Protein AF-0000000067804441 (afdb_homodimer)

Structure (mmCIF, N/CA/C/O backbone):
data_AF-0000000067804441-model_v1
#
loop_
_entity.id
_entity.type
_entity.pdbx_description
1 polymer 'Protein UXT'
#
loop_
_atom_site.group_PDB
_atom_site.id
_atom_site.type_symbol
_atom_site.label_atom_id
_atom_site.label_alt_id
_atom_site.label_comp_id
_atom_site.label_asym_id
_atom_site.label_entity_id
_atom_site.label_seq_id
_atom_site.pdbx_PDB_ins_code
_atom_site.Cartn_x
_atom_site.Cartn_y
_atom_site.Cartn_z
_atom_site.occupancy
_atom_site.B_iso_or_equiv
_atom_site.auth_seq_id
_atom_site.auth_comp_id
_atom_site.auth_asym_id
_atom_site.auth_atom_id
_atom_site.pdbx_PDB_model_num
ATOM 1 N N . MET A 1 1 ? 25.266 38.094 39.281 1 50.25 1 MET A N 1
ATOM 2 C CA . MET A 1 1 ? 24.859 38.375 37.906 1 50.25 1 MET A CA 1
ATOM 3 C C . MET A 1 1 ? 25.141 37.219 36.969 1 50.25 1 MET A C 1
ATOM 5 O O . MET A 1 1 ? 26.188 36.562 37.094 1 50.25 1 MET A O 1
ATOM 9 N N . SER A 1 2 ? 24.109 36.625 36.5 1 66 2 SER A N 1
ATOM 10 C CA . SER A 1 2 ? 24.219 35.562 35.5 1 66 2 SER A CA 1
ATOM 11 C C . SER A 1 2 ? 25.266 35.938 34.438 1 66 2 SER A C 1
ATOM 13 O O . SER A 1 2 ? 25.469 37.125 34.125 1 66 2 SER A O 1
ATOM 15 N N . ASP A 1 3 ? 26.344 35.156 34.406 1 80.56 3 ASP A N 1
ATOM 16 C CA . ASP A 1 3 ? 27.297 35.375 33.344 1 80.56 3 ASP A CA 1
ATOM 17 C C . ASP A 1 3 ? 26.656 35.125 31.969 1 80.56 3 ASP A C 1
ATOM 19 O O . ASP A 1 3 ? 26.438 34 31.578 1 80.56 3 ASP A O 1
ATOM 23 N N . PRO A 1 4 ? 26.219 36.25 31.312 1 84.69 4 PRO A N 1
ATOM 24 C CA . PRO A 1 4 ? 25.484 36.125 30.062 1 84.69 4 PRO A CA 1
ATOM 25 C C . PRO A 1 4 ? 26.188 35.25 29.016 1 84.69 4 PRO A C 1
ATOM 27 O O . PRO A 1 4 ? 25.531 34.594 28.203 1 84.69 4 PRO A O 1
ATOM 30 N N . LYS A 1 5 ? 27.5 35.188 29.031 1 89.69 5 LYS A N 1
ATOM 31 C CA . LYS A 1 5 ? 28.266 34.406 28.078 1 89.69 5 LYS A CA 1
ATOM 32 C C . LYS A 1 5 ? 28.094 32.906 28.344 1 89.69 5 LYS A C 1
ATOM 34 O O . LYS A 1 5 ? 27.953 32.125 27.406 1 89.69 5 LYS A O 1
ATOM 39 N N . VAL A 1 6 ? 28.031 32.562 29.609 1 92.12 6 VAL A N 1
ATOM 40 C CA . VAL A 1 6 ? 27.875 31.156 29.984 1 92.12 6 VAL A CA 1
ATOM 41 C C . VAL A 1 6 ? 26.453 30.688 29.641 1 92.12 6 VAL A C 1
ATOM 43 O O . VAL A 1 6 ? 26.281 29.578 29.125 1 92.12 6 VAL A O 1
ATOM 46 N N . GLU A 1 7 ? 25.562 31.5 29.891 1 91.44 7 GLU A N 1
ATOM 47 C CA . GLU A 1 7 ? 24.172 31.172 29.578 1 91.44 7 GLU A CA 1
ATOM 48 C C . GLU A 1 7 ? 23.969 31 28.078 1 91.44 7 GLU A C 1
ATOM 50 O O . GLU A 1 7 ? 23.25 30.094 27.641 1 91.44 7 GLU A O 1
ATOM 55 N N . GLU A 1 8 ? 24.609 31.875 27.312 1 93.94 8 GLU A N 1
ATOM 56 C CA . GLU A 1 8 ? 24.531 31.766 25.859 1 93.94 8 GLU A CA 1
ATOM 57 C C . GLU A 1 8 ? 25.156 30.469 25.375 1 93.94 8 GLU A C 1
ATOM 59 O O . GLU A 1 8 ? 24.641 29.828 24.453 1 93.94 8 GLU A O 1
ATOM 64 N N . THR A 1 9 ? 26.234 30.109 25.984 1 94.31 9 THR A N 1
ATOM 65 C CA . THR A 1 9 ? 26.922 28.859 25.641 1 94.31 9 THR A CA 1
ATOM 66 C C . THR A 1 9 ? 26.031 27.656 25.938 1 94.31 9 THR A C 1
ATOM 68 O O . THR A 1 9 ? 25.922 26.734 25.125 1 94.31 9 THR A O 1
ATOM 71 N N . ILE A 1 10 ? 25.375 27.625 26.984 1 96.31 10 ILE A N 1
ATOM 72 C CA . ILE A 1 10 ? 24.484 26.547 27.391 1 96.31 10 ILE A CA 1
ATOM 73 C C . ILE A 1 10 ? 23.344 26.438 26.391 1 96.31 10 ILE A C 1
ATOM 75 O O . ILE A 1 10 ? 23 25.328 25.953 1 96.31 10 ILE A O 1
ATOM 79 N N . PHE A 1 11 ? 22.859 27.578 26.047 1 96.19 11 PHE A N 1
ATOM 80 C CA . PHE A 1 11 ? 21.75 27.609 25.094 1 96.19 11 PHE A CA 1
ATOM 81 C C . PHE A 1 11 ? 22.203 27.031 23.75 1 96.19 11 PHE A C 1
ATOM 83 O O . PHE A 1 11 ? 21.469 26.25 23.125 1 96.19 11 PHE A O 1
ATOM 90 N N .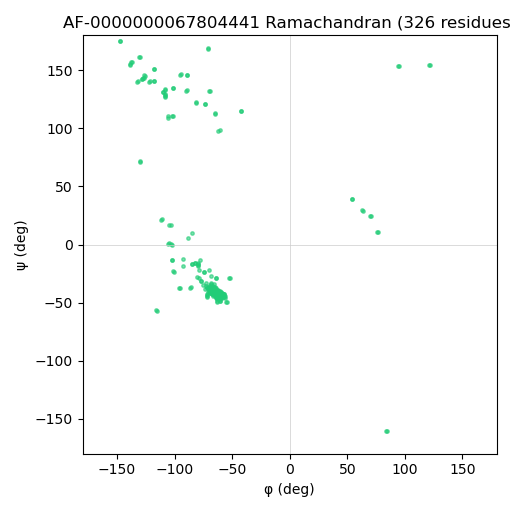 LYS A 1 12 ? 23.375 27.391 23.328 1 96.62 12 LYS A N 1
ATOM 91 C CA . LYS A 1 12 ? 23.922 26.875 22.078 1 96.62 12 LYS A CA 1
ATOM 92 C C . LYS A 1 12 ? 24.078 25.359 22.125 1 96.62 12 LYS A C 1
ATOM 94 O O . LYS A 1 12 ? 23.734 24.672 21.156 1 96.62 12 LYS A O 1
ATOM 99 N N . TYR A 1 13 ? 24.547 24.844 23.219 1 96.94 13 TYR A N 1
ATOM 100 C CA . TYR A 1 13 ? 24.719 23.391 23.375 1 96.94 13 TYR A CA 1
ATOM 101 C C . TYR A 1 13 ? 23.375 22.672 23.375 1 96.94 13 TYR A C 1
ATOM 103 O O . TYR A 1 13 ? 23.219 21.641 22.734 1 96.94 13 TYR A O 1
ATOM 111 N N . GLU A 1 14 ? 22.484 23.234 24.062 1 97.69 14 GLU A N 1
ATOM 112 C CA . GLU A 1 14 ? 21.172 22.625 24.141 1 97.69 14 GLU A CA 1
ATOM 113 C C . GLU A 1 14 ? 20.484 22.578 22.766 1 97.69 14 GLU A C 1
ATOM 115 O O . GLU A 1 14 ? 19.891 21.562 22.406 1 97.69 14 GLU A O 1
ATOM 120 N N . THR A 1 15 ? 20.625 23.703 22.062 1 97.75 15 THR A N 1
ATOM 121 C CA . THR A 1 15 ? 20.062 23.781 20.734 1 97.75 15 THR A CA 1
ATOM 122 C C . THR A 1 15 ? 20.719 22.781 19.797 1 97.75 15 THR A C 1
ATOM 124 O O . THR A 1 15 ? 20.047 22.109 19.016 1 97.75 15 THR A O 1
ATOM 127 N N . PHE A 1 16 ? 22.031 22.609 19.875 1 98.25 16 PHE A N 1
ATOM 128 C CA . PHE A 1 16 ? 22.781 21.672 19.047 1 98.25 16 PHE A CA 1
ATOM 129 C C . PHE A 1 16 ? 22.359 20.234 19.344 1 98.25 16 PHE A C 1
ATOM 131 O O . PHE A 1 16 ? 22.141 19.438 18.438 1 98.25 16 PHE A O 1
ATOM 138 N N . ILE A 1 17 ? 22.203 19.969 20.594 1 98.5 17 ILE A N 1
ATOM 139 C CA . ILE A 1 17 ? 21.797 18.625 21.016 1 98.5 17 ILE A CA 1
ATOM 140 C C . ILE A 1 17 ? 20.406 18.312 20.453 1 98.5 17 ILE A C 1
ATOM 142 O O . ILE A 1 17 ? 20.203 17.266 19.844 1 98.5 17 ILE A O 1
ATOM 146 N N . ASN A 1 18 ? 19.469 19.25 20.656 1 97.38 18 ASN A N 1
ATOM 147 C CA . ASN A 1 18 ? 18.078 19 20.359 1 97.38 18 ASN A CA 1
ATOM 148 C C . ASN A 1 18 ? 17.797 19.078 18.859 1 97.38 18 ASN A C 1
ATOM 150 O O . ASN A 1 18 ? 17.062 18.266 18.312 1 97.38 18 ASN A O 1
ATOM 154 N N . ASP A 1 19 ? 18.516 19.906 18.156 1 97.56 19 ASP A N 1
ATOM 155 C CA . ASP A 1 19 ? 18.172 20.188 16.766 1 97.56 19 ASP A CA 1
ATOM 156 C C . ASP A 1 19 ? 19.062 19.406 15.812 1 97.56 19 ASP A C 1
ATOM 158 O O . ASP A 1 19 ? 18.703 19.172 14.656 1 97.56 19 ASP A O 1
ATOM 162 N N . VAL A 1 20 ? 20.25 19.031 16.344 1 98.44 20 VAL A N 1
ATOM 163 C CA . VAL A 1 20 ? 21.188 18.406 15.406 1 98.44 20 VAL A CA 1
ATOM 164 C C . VAL A 1 20 ? 21.438 16.969 15.828 1 98.44 20 VAL A C 1
ATOM 166 O O . VAL A 1 20 ? 21.078 16.031 15.109 1 98.44 20 VAL A O 1
ATOM 169 N N . LEU A 1 21 ? 21.891 16.734 17.047 1 98.56 21 LEU A N 1
ATOM 170 C CA . LEU A 1 21 ? 22.344 15.414 17.438 1 98.56 21 LEU A CA 1
ATOM 171 C C . LEU A 1 21 ? 21.172 14.461 17.594 1 98.56 21 LEU A C 1
ATOM 173 O O . LEU A 1 21 ? 21.234 13.312 17.156 1 98.56 21 LEU A O 1
ATOM 177 N N . ARG A 1 22 ? 20.188 14.961 18.188 1 98.44 22 ARG A N 1
ATOM 178 C CA . ARG A 1 22 ? 19.016 14.109 18.375 1 98.44 22 ARG A CA 1
ATOM 179 C C . ARG A 1 22 ? 18.359 13.789 17.031 1 98.44 22 ARG A C 1
ATOM 181 O O . ARG A 1 22 ? 17.875 12.672 16.812 1 98.44 22 ARG A O 1
ATOM 188 N N . GLU A 1 23 ? 18.391 14.766 16.156 1 98.38 23 GLU A N 1
ATOM 189 C CA . GLU A 1 23 ? 17.875 14.508 14.828 1 98.38 23 GLU A CA 1
ATOM 190 C C . GLU A 1 23 ? 18.75 13.516 14.07 1 98.38 23 GLU A C 1
ATOM 192 O O . GLU A 1 23 ? 18.234 12.617 13.391 1 98.38 23 GLU A O 1
ATOM 197 N N . ASP A 1 24 ? 20 13.641 14.258 1 98.5 24 ASP A N 1
ATOM 198 C CA . ASP A 1 24 ? 20.938 12.703 13.633 1 98.5 24 ASP A CA 1
ATOM 199 C C . ASP A 1 24 ? 20.719 11.289 14.156 1 98.5 24 ASP A C 1
ATOM 201 O O . ASP A 1 24 ? 20.672 10.328 13.383 1 98.5 24 ASP A O 1
ATOM 205 N N . LEU A 1 25 ? 20.531 11.172 15.391 1 98.62 25 LEU A N 1
ATOM 206 C CA . LEU A 1 25 ? 20.297 9.875 16.016 1 98.62 25 LEU A CA 1
ATOM 207 C C . LEU A 1 25 ? 19 9.25 15.5 1 98.62 25 LEU A C 1
ATOM 209 O O . LEU A 1 25 ? 18.969 8.055 15.188 1 98.62 25 LEU A O 1
ATOM 213 N N . ARG A 1 26 ? 18.031 10.102 15.406 1 98.56 26 ARG A N 1
ATOM 214 C CA . ARG A 1 26 ? 16.75 9.633 14.898 1 98.56 26 ARG A CA 1
ATOM 215 C C . ARG A 1 26 ? 16.891 9.07 13.484 1 98.56 26 ARG A C 1
ATOM 217 O O . ARG A 1 26 ? 16.375 8 13.18 1 98.56 26 ARG A O 1
ATOM 224 N N . ARG A 1 27 ? 17.641 9.734 12.68 1 98.69 27 ARG A N 1
ATOM 225 C CA . ARG A 1 27 ? 17.844 9.305 11.297 1 98.69 27 ARG A CA 1
ATOM 226 C C . ARG A 1 27 ? 18.578 7.973 11.242 1 98.69 27 ARG A C 1
ATOM 228 O O . ARG A 1 27 ? 18.219 7.086 10.469 1 98.69 27 ARG A O 1
ATOM 235 N N . VAL A 1 28 ? 19.547 7.883 12.039 1 98.81 28 VAL A N 1
ATOM 236 C CA . VAL A 1 28 ? 20.328 6.652 12.086 1 98.81 28 VAL A CA 1
ATOM 237 C C . VAL A 1 28 ? 19.453 5.5 12.57 1 98.81 28 VAL A C 1
ATOM 239 O O . VAL A 1 28 ? 19.516 4.395 12.023 1 98.81 28 VAL A O 1
ATOM 242 N N . GLN A 1 29 ? 18.656 5.777 13.484 1 98.75 29 GLN A N 1
ATOM 243 C CA . GLN A 1 29 ? 17.797 4.746 14.039 1 98.75 29 GLN A CA 1
ATOM 244 C C . GLN A 1 29 ? 16.734 4.305 13.023 1 98.75 29 GLN A C 1
ATOM 246 O O . GLN A 1 29 ? 16.422 3.119 12.938 1 98.75 29 GLN A O 1
ATOM 251 N N . ILE A 1 30 ? 16.203 5.223 12.297 1 98.81 30 ILE A N 1
ATOM 252 C CA . ILE A 1 30 ? 15.242 4.898 11.25 1 98.81 30 ILE A CA 1
ATOM 253 C C . ILE A 1 30 ? 15.898 4 10.203 1 98.81 30 ILE A C 1
ATOM 255 O O . ILE A 1 30 ? 15.328 2.988 9.797 1 98.81 30 ILE A O 1
ATOM 259 N N . ARG A 1 31 ? 17.109 4.367 9.875 1 98.69 31 ARG A N 1
ATOM 260 C CA . ARG A 1 31 ? 17.844 3.57 8.891 1 98.69 31 ARG A CA 1
ATOM 261 C C . ARG A 1 31 ? 18.141 2.174 9.422 1 98.69 31 ARG A C 1
ATOM 263 O O . ARG A 1 31 ? 18.016 1.186 8.703 1 98.69 31 ARG A O 1
ATOM 270 N N . LEU A 1 32 ? 18.516 2.146 10.641 1 98.81 32 LEU A N 1
ATOM 271 C CA . LEU A 1 32 ? 18.812 0.869 11.281 1 98.81 32 LEU A CA 1
ATOM 272 C C . LEU A 1 32 ? 17.578 -0.023 11.305 1 98.81 32 LEU A C 1
ATOM 274 O O . LEU A 1 32 ? 17.656 -1.218 11.008 1 98.81 32 LEU A O 1
ATOM 278 N N . GLU A 1 33 ? 16.469 0.5 11.617 1 98.69 33 GLU A N 1
ATOM 279 C CA . GLU A 1 33 ? 15.227 -0.263 11.625 1 98.69 33 GLU A CA 1
ATOM 280 C C . GLU A 1 33 ? 14.891 -0.796 10.242 1 98.69 33 GLU A C 1
ATOM 282 O O . GLU A 1 33 ? 14.461 -1.944 10.094 1 98.69 33 GLU A O 1
ATOM 287 N N . LYS A 1 34 ? 15.055 0.068 9.234 1 98.75 34 LYS A N 1
ATOM 288 C CA . LYS A 1 34 ? 14.789 -0.348 7.859 1 98.75 34 LYS A CA 1
ATOM 289 C C . LYS A 1 34 ? 15.688 -1.521 7.461 1 98.75 34 LYS A C 1
ATOM 291 O O . LYS A 1 34 ? 15.211 -2.508 6.898 1 98.75 34 LYS A O 1
ATOM 296 N N . ILE A 1 35 ? 16.891 -1.43 7.812 1 98.75 35 ILE A N 1
ATOM 297 C CA . ILE A 1 35 ? 17.859 -2.465 7.465 1 98.75 35 ILE A CA 1
ATOM 298 C C . ILE A 1 35 ? 17.516 -3.76 8.195 1 98.75 35 ILE A C 1
ATOM 300 O O . ILE A 1 35 ? 17.578 -4.844 7.613 1 98.75 35 ILE A O 1
ATOM 304 N N . ASN A 1 36 ? 17.141 -3.658 9.367 1 98.56 36 ASN A N 1
ATOM 305 C CA . ASN A 1 36 ? 16.766 -4.836 10.141 1 98.56 36 ASN A CA 1
ATOM 306 C C . ASN A 1 36 ? 15.523 -5.516 9.578 1 98.56 36 ASN A C 1
ATOM 308 O O . ASN A 1 36 ? 15.445 -6.742 9.531 1 98.56 36 ASN A O 1
ATOM 312 N N . THR A 1 37 ? 14.602 -4.691 9.195 1 98.56 37 THR A N 1
ATOM 313 C CA . THR A 1 37 ? 13.398 -5.238 8.578 1 98.56 37 THR A CA 1
ATOM 314 C C . THR A 1 37 ? 13.742 -5.98 7.293 1 98.56 37 THR A C 1
ATOM 316 O O . THR A 1 37 ? 13.273 -7.102 7.074 1 98.56 37 THR A O 1
ATOM 319 N N . GLU A 1 38 ? 14.609 -5.398 6.465 1 97.81 38 GLU A N 1
ATOM 320 C CA . GLU A 1 38 ? 15.031 -6.035 5.223 1 97.81 38 GLU A CA 1
ATOM 321 C C . GLU A 1 38 ? 15.766 -7.348 5.5 1 97.81 38 GLU A C 1
ATOM 323 O O . GLU A 1 38 ? 15.531 -8.352 4.824 1 97.81 38 GLU A O 1
ATOM 328 N N . THR A 1 39 ? 16.562 -7.309 6.461 1 98.62 39 THR A N 1
ATOM 329 C CA . THR A 1 39 ? 17.312 -8.5 6.832 1 98.62 39 THR A CA 1
ATOM 330 C C . THR A 1 39 ? 16.375 -9.625 7.258 1 98.62 39 THR A C 1
ATOM 332 O O . THR A 1 39 ? 16.531 -10.773 6.84 1 98.62 39 THR A O 1
ATOM 335 N N . SER A 1 40 ? 15.438 -9.258 8.07 1 98.5 40 SER A N 1
ATOM 336 C CA . SER A 1 40 ? 14.453 -10.234 8.523 1 98.5 40 SER A CA 1
ATOM 337 C C . SER A 1 40 ? 13.672 -10.828 7.352 1 98.5 40 SER A C 1
ATOM 339 O O . SER A 1 40 ? 13.438 -12.031 7.297 1 98.5 40 SER A O 1
ATOM 341 N N . ASP A 1 41 ? 13.328 -9.984 6.422 1 98.31 41 ASP A N 1
ATOM 342 C CA . ASP A 1 41 ? 12.609 -10.445 5.234 1 98.31 41 ASP A CA 1
ATOM 343 C C . ASP A 1 41 ? 13.445 -11.445 4.441 1 98.31 41 ASP A C 1
ATOM 345 O O . ASP A 1 41 ? 12.938 -12.461 3.975 1 98.31 41 ASP A O 1
ATOM 349 N N . LEU A 1 42 ? 14.656 -11.188 4.34 1 98.5 42 LEU A N 1
ATOM 350 C CA . LEU A 1 42 ? 15.555 -12.055 3.578 1 98.5 42 LEU A CA 1
ATOM 351 C C . LEU A 1 42 ? 15.719 -13.398 4.27 1 98.5 42 LEU A C 1
ATOM 353 O O . LEU A 1 42 ? 15.727 -14.445 3.611 1 98.5 42 LEU A O 1
ATOM 357 N N . ILE A 1 43 ? 15.836 -13.344 5.508 1 98.5 43 ILE A N 1
ATOM 358 C CA . ILE A 1 43 ? 15.984 -14.578 6.281 1 98.5 43 ILE A CA 1
ATOM 359 C C . ILE A 1 43 ? 14.727 -15.43 6.133 1 98.5 43 ILE A C 1
ATOM 361 O O . ILE A 1 43 ? 14.812 -16.641 5.898 1 98.5 43 ILE A O 1
ATOM 365 N N . GLN A 1 44 ? 13.602 -14.75 6.273 1 98 44 GLN A N 1
ATOM 366 C CA . GLN A 1 44 ? 12.336 -15.445 6.109 1 98 44 GLN A CA 1
ATOM 367 C C . GLN A 1 44 ? 12.211 -16.031 4.707 1 98 44 GLN A C 1
ATOM 369 O O . GLN A 1 44 ? 11.719 -17.156 4.539 1 98 44 GLN A O 1
ATOM 374 N N . GLU A 1 45 ? 12.648 -15.273 3.699 1 97.75 45 GLU A N 1
ATOM 375 C CA . GLU A 1 45 ? 12.602 -15.758 2.324 1 97.75 45 GLU A CA 1
ATOM 376 C C . GLU A 1 45 ? 13.477 -17 2.146 1 97.75 45 GLU A C 1
ATOM 378 O O . GLU A 1 45 ? 13.078 -17.953 1.482 1 97.75 45 GLU A O 1
ATOM 383 N N . LYS A 1 46 ? 14.633 -16.984 2.672 1 97.62 46 LYS A N 1
ATOM 384 C CA . LYS A 1 46 ? 15.531 -18.141 2.602 1 97.62 46 LYS A CA 1
ATOM 385 C C . LYS A 1 46 ? 14.867 -19.391 3.188 1 97.62 46 LYS A C 1
ATOM 387 O O . LYS A 1 46 ? 14.938 -20.469 2.598 1 97.62 46 LYS A O 1
ATOM 392 N N . HIS A 1 47 ? 14.266 -19.203 4.27 1 97.38 47 HIS A N 1
ATOM 393 C CA . HIS A 1 47 ? 13.547 -20.297 4.902 1 97.38 47 HIS A CA 1
ATOM 394 C C . HIS A 1 47 ? 12.398 -20.781 4.027 1 97.38 47 HIS A C 1
ATOM 396 O O . HIS A 1 47 ? 12.211 -21.984 3.846 1 97.38 47 HIS A O 1
ATOM 402 N N . THR A 1 48 ? 11.609 -19.844 3.51 1 97 48 THR A N 1
ATOM 403 C CA . THR A 1 48 ? 10.469 -20.188 2.658 1 97 48 THR A CA 1
ATOM 404 C C . THR A 1 48 ? 10.922 -21 1.448 1 97 48 THR A C 1
ATOM 406 O O . THR A 1 48 ? 10.32 -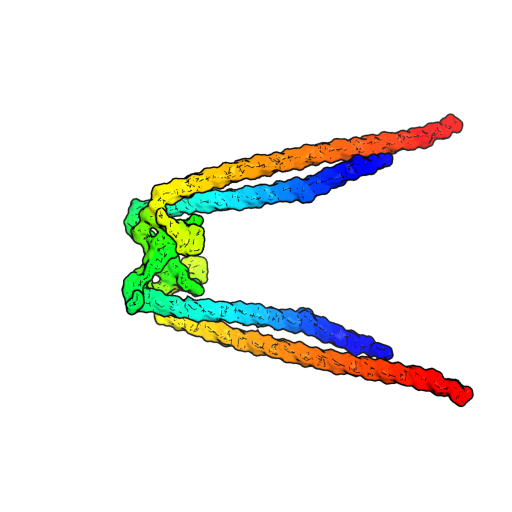22.031 1.132 1 97 48 THR A O 1
ATOM 409 N N . ILE A 1 49 ? 11.953 -20.562 0.849 1 97.56 49 ILE A N 1
ATOM 410 C CA . ILE A 1 49 ? 12.477 -21.25 -0.324 1 97.56 49 ILE A CA 1
ATOM 411 C C . ILE A 1 49 ? 12.867 -22.672 0.05 1 97.56 49 ILE A C 1
ATOM 413 O O . ILE A 1 49 ? 12.523 -23.625 -0.657 1 97.56 49 ILE A O 1
ATOM 417 N N . LYS A 1 50 ? 13.562 -22.812 1.135 1 97.06 50 LYS A N 1
ATOM 418 C CA . LYS A 1 50 ? 13.977 -24.141 1.601 1 97.06 50 LYS A CA 1
ATOM 419 C C . LYS A 1 50 ? 12.773 -25.047 1.789 1 97.06 50 LYS A C 1
ATOM 421 O O . LYS A 1 50 ? 12.789 -26.203 1.352 1 97.06 50 LYS A O 1
ATOM 426 N N . VAL A 1 51 ? 11.703 -24.531 2.363 1 96.88 51 VAL A N 1
ATOM 427 C CA . VAL A 1 51 ? 10.531 -25.328 2.693 1 96.88 51 VAL A CA 1
ATOM 428 C C . VAL A 1 51 ? 9.781 -25.703 1.417 1 96.88 51 VAL A C 1
ATOM 430 O O . VAL A 1 51 ? 9.445 -26.875 1.201 1 96.88 51 VAL A O 1
ATOM 433 N N . ILE A 1 52 ? 9.57 -24.812 0.495 1 96.56 52 ILE A N 1
ATOM 434 C CA . ILE A 1 52 ? 8.68 -25.031 -0.641 1 96.56 52 ILE A CA 1
ATOM 435 C C . ILE A 1 52 ? 9.398 -25.859 -1.699 1 96.56 52 ILE A C 1
ATOM 437 O O . ILE A 1 52 ? 8.758 -26.469 -2.561 1 96.56 52 ILE A O 1
ATOM 441 N N . THR A 1 53 ? 10.688 -25.922 -1.608 1 96.94 53 THR A N 1
ATOM 442 C CA . THR A 1 53 ? 11.438 -26.641 -2.635 1 96.94 53 THR A CA 1
ATOM 443 C C . THR A 1 53 ? 11.922 -27.984 -2.111 1 96.94 53 THR A C 1
ATOM 445 O O . THR A 1 53 ? 12.633 -28.719 -2.812 1 96.94 53 THR A O 1
ATOM 448 N N . ASP A 1 54 ? 11.586 -28.281 -0.89 1 96.69 54 ASP A N 1
ATOM 449 C CA . ASP A 1 54 ? 11.945 -29.578 -0.335 1 96.69 54 ASP A CA 1
ATOM 450 C C . ASP A 1 54 ? 11.234 -30.719 -1.072 1 96.69 54 ASP A C 1
ATOM 452 O O . ASP A 1 54 ? 10.031 -30.906 -0.903 1 96.69 54 ASP A O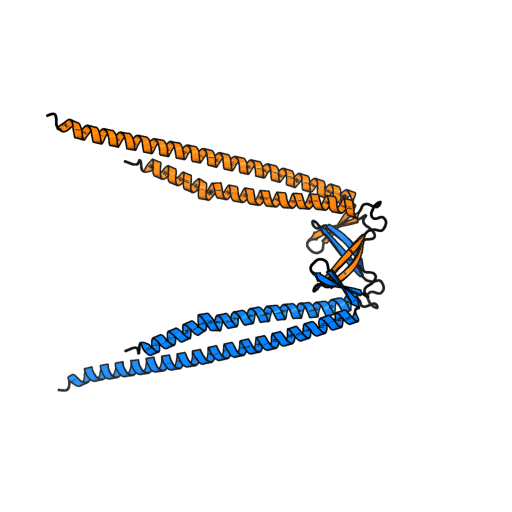 1
ATOM 456 N N . LYS A 1 55 ? 11.93 -31.547 -1.795 1 94.94 55 LYS A N 1
ATOM 457 C CA . LYS A 1 55 ? 11.359 -32.562 -2.66 1 94.94 55 LYS A CA 1
ATOM 458 C C . LYS A 1 55 ? 10.805 -33.75 -1.843 1 94.94 55 LYS A C 1
ATOM 460 O O . LYS A 1 55 ? 9.977 -34.5 -2.332 1 94.94 55 LYS A O 1
ATOM 465 N N . LYS A 1 56 ? 11.32 -33.906 -0.667 1 95.75 56 LYS A N 1
ATOM 466 C CA . LYS A 1 56 ? 10.773 -34.906 0.214 1 95.75 56 LYS A CA 1
ATOM 467 C C . LYS A 1 56 ? 9.352 -34.562 0.653 1 95.75 56 LYS A C 1
ATOM 469 O O . LYS A 1 56 ? 8.484 -35.438 0.733 1 95.75 56 LYS A O 1
ATOM 474 N N . MET A 1 57 ? 9.133 -33.312 0.887 1 94.12 57 MET A N 1
ATOM 475 C CA . MET A 1 57 ? 7.836 -32.812 1.331 1 94.12 57 MET A CA 1
ATOM 476 C C . MET A 1 57 ? 6.922 -32.531 0.141 1 94.12 57 MET A C 1
ATOM 478 O O . MET A 1 57 ? 5.715 -32.781 0.211 1 94.12 57 MET A O 1
ATOM 482 N N . HIS A 1 58 ? 7.598 -32.031 -0.936 1 94.75 58 HIS A N 1
ATOM 483 C CA . HIS A 1 58 ? 6.852 -31.609 -2.117 1 94.75 58 HIS A CA 1
ATOM 484 C C . HIS A 1 58 ? 7.453 -32.219 -3.387 1 94.75 58 HIS A C 1
ATOM 486 O O . HIS A 1 58 ? 8.008 -31.484 -4.215 1 94.75 58 HIS A O 1
ATOM 492 N N . PRO A 1 59 ? 7.27 -33.5 -3.539 1 94.81 59 PRO A N 1
ATOM 493 C CA . PRO A 1 59 ? 7.906 -34.156 -4.676 1 94.81 59 PRO A CA 1
ATOM 494 C C . PRO A 1 59 ? 7.383 -33.656 -6.02 1 94.81 59 PRO A C 1
ATOM 496 O O . PRO A 1 59 ? 8.109 -33.688 -7.016 1 94.81 59 PRO A O 1
ATOM 499 N N . ASP A 1 60 ? 6.113 -33.188 -6.086 1 95.06 60 ASP A N 1
ATOM 500 C CA . ASP A 1 60 ? 5.508 -32.75 -7.344 1 95.06 60 ASP A CA 1
ATOM 501 C C . ASP A 1 60 ? 5.285 -31.25 -7.359 1 95.06 60 ASP A C 1
ATOM 503 O O . ASP A 1 60 ? 4.434 -30.75 -8.094 1 95.06 60 ASP A O 1
ATOM 507 N N . GLY A 1 61 ? 6.039 -30.609 -6.523 1 96.06 61 GLY A N 1
ATOM 508 C CA . GLY A 1 61 ? 5.82 -29.172 -6.402 1 96.06 61 GLY A CA 1
ATOM 509 C C . GLY A 1 61 ? 4.703 -28.812 -5.441 1 96.06 61 GLY A C 1
ATOM 510 O O . GLY A 1 61 ? 4.434 -29.562 -4.492 1 96.06 61 GLY A O 1
ATOM 511 N N . PHE A 1 62 ? 4.18 -27.594 -5.566 1 95.94 62 PHE A N 1
ATOM 512 C CA . PHE A 1 62 ? 3.166 -27.156 -4.613 1 95.94 62 PHE A CA 1
ATOM 513 C C . PHE A 1 62 ? 2.047 -26.391 -5.32 1 95.94 62 PHE A C 1
ATOM 515 O O . PHE A 1 62 ? 2.24 -25.875 -6.422 1 95.94 62 PHE A O 1
ATOM 522 N N . LYS A 1 63 ? 0.883 -26.453 -4.648 1 94.69 63 LYS A N 1
ATOM 523 C CA . LYS A 1 63 ? -0.281 -25.719 -5.125 1 94.69 63 LYS A CA 1
ATOM 524 C C . LYS A 1 63 ? -0.311 -24.312 -4.539 1 94.69 63 LYS A C 1
ATOM 526 O O . LYS A 1 63 ? 0.17 -24.078 -3.424 1 94.69 63 LYS A O 1
ATOM 531 N N . THR A 1 64 ? -0.784 -23.406 -5.312 1 95.31 64 THR A N 1
ATOM 532 C CA . THR A 1 64 ? -0.949 -22.016 -4.887 1 95.31 64 THR A CA 1
ATOM 533 C C . THR A 1 64 ? -2.158 -21.391 -5.57 1 95.31 64 THR A C 1
ATOM 535 O O . THR A 1 64 ? -2.906 -22.062 -6.273 1 95.31 64 THR A O 1
ATOM 538 N N . GLN A 1 65 ? -2.426 -20.188 -5.176 1 94.31 65 GLN A N 1
ATOM 539 C CA . GLN A 1 65 ? -3.506 -19.422 -5.805 1 94.31 65 GLN A CA 1
ATOM 540 C C . GLN A 1 65 ? -2.973 -18.172 -6.48 1 94.31 65 GLN A C 1
ATOM 542 O O . GLN A 1 65 ? -2.051 -17.531 -5.969 1 94.31 65 GLN A O 1
ATOM 547 N N . VAL A 1 66 ? -3.527 -17.875 -7.637 1 94.94 66 VAL A N 1
ATOM 548 C CA . VAL A 1 66 ? -3.162 -16.656 -8.344 1 94.94 66 VAL A CA 1
ATOM 549 C C . VAL A 1 66 ? -4.316 -15.664 -8.281 1 94.94 66 VAL A C 1
ATOM 551 O O . VAL A 1 66 ? -5.469 -16.016 -8.539 1 94.94 66 VAL A O 1
ATOM 554 N N . ASN A 1 67 ? -3.934 -14.445 -7.867 1 94.69 67 ASN A N 1
ATOM 555 C CA . ASN A 1 67 ? -4.918 -13.367 -7.809 1 94.69 67 ASN A CA 1
ATOM 556 C C . ASN A 1 67 ? -5.273 -12.859 -9.203 1 94.69 67 ASN A C 1
ATOM 558 O O . ASN A 1 67 ? -4.41 -12.367 -9.93 1 94.69 67 ASN A O 1
ATOM 562 N N . ILE A 1 68 ? -6.504 -12.953 -9.523 1 94.25 68 ILE A N 1
ATOM 563 C CA . ILE A 1 68 ? -6.898 -12.5 -10.852 1 94.25 68 ILE A CA 1
ATOM 564 C C . ILE A 1 68 ? -7.547 -11.125 -10.75 1 94.25 68 ILE A C 1
ATOM 566 O O . ILE A 1 68 ? -7.762 -10.453 -11.766 1 94.25 68 ILE A O 1
ATOM 570 N N . GLY A 1 69 ? -7.891 -10.727 -9.547 1 95 69 GLY A N 1
ATOM 571 C CA . GLY A 1 69 ? -8.461 -9.406 -9.32 1 95 69 GLY A CA 1
ATOM 572 C C . GLY A 1 69 ? -9.828 -9.453 -8.664 1 95 69 GLY A C 1
ATOM 573 O O . GLY A 1 69 ? -10.5 -10.484 -8.695 1 95 69 GLY A O 1
ATOM 574 N N . CYS A 1 70 ? -10.133 -8.383 -7.98 1 96 70 CYS A N 1
ATOM 575 C CA . CYS A 1 70 ? -11.453 -8.164 -7.387 1 96 70 CYS A CA 1
ATOM 576 C C . CYS A 1 70 ? -11.852 -9.344 -6.5 1 96 70 CYS A C 1
ATOM 578 O O . CYS A 1 70 ? -12.977 -9.844 -6.594 1 96 70 CYS A O 1
ATOM 580 N N . ASN A 1 71 ? -10.922 -9.914 -5.754 1 94.81 71 ASN A N 1
ATOM 581 C CA . ASN A 1 71 ? -11.07 -10.953 -4.742 1 94.81 71 ASN A CA 1
ATOM 582 C C . ASN A 1 71 ? -11.258 -12.328 -5.379 1 94.81 71 ASN A C 1
ATOM 584 O O . ASN A 1 71 ? -11.648 -13.281 -4.703 1 94.81 71 ASN A O 1
ATOM 588 N N . PHE A 1 72 ? -11.023 -12.328 -6.688 1 96.94 72 PHE A N 1
ATOM 589 C CA . PHE A 1 72 ? -11.062 -13.625 -7.352 1 96.94 72 PHE A CA 1
ATOM 590 C C . PHE A 1 72 ? -9.664 -14.219 -7.465 1 96.94 72 PHE A C 1
ATOM 592 O O . PHE A 1 72 ? -8.695 -13.5 -7.727 1 96.94 72 PHE A O 1
ATOM 599 N N . PHE A 1 73 ? -9.641 -15.594 -7.359 1 96.94 73 PHE A N 1
ATOM 600 C CA . PHE A 1 73 ? -8.414 -16.375 -7.457 1 96.94 73 PHE A CA 1
ATOM 601 C C . PHE A 1 73 ? -8.633 -17.609 -8.312 1 96.94 73 PHE A C 1
ATOM 603 O O . PHE A 1 73 ? -9.766 -18.031 -8.523 1 96.94 73 PHE A O 1
ATOM 610 N N . MET A 1 74 ? -7.527 -18.078 -8.828 1 97.06 74 MET A N 1
ATOM 611 C CA . MET A 1 74 ? -7.523 -19.406 -9.461 1 97.06 74 MET A CA 1
ATOM 612 C C . MET A 1 74 ? -6.438 -20.281 -8.867 1 97.06 74 MET A C 1
ATOM 614 O O . MET A 1 74 ? -5.371 -19.797 -8.484 1 97.06 74 MET A O 1
ATOM 618 N N . GLU A 1 75 ? -6.789 -21.547 -8.82 1 96.31 75 GLU A N 1
ATOM 619 C CA . GLU A 1 75 ? -5.773 -22.484 -8.359 1 96.31 75 GLU A CA 1
ATOM 620 C C . GLU A 1 75 ? -4.652 -22.641 -9.383 1 96.31 75 GLU A C 1
ATOM 622 O O . GLU A 1 75 ? -4.914 -22.734 -10.586 1 96.31 75 GLU A O 1
ATOM 627 N N . ALA A 1 76 ? -3.443 -22.547 -8.875 1 97.19 76 ALA A N 1
ATOM 628 C CA . ALA A 1 76 ? -2.256 -22.719 -9.703 1 97.19 76 ALA A CA 1
ATOM 629 C C . ALA A 1 76 ? -1.284 -23.719 -9.062 1 97.19 76 ALA A C 1
ATOM 631 O O . ALA A 1 76 ? -1.424 -24.062 -7.887 1 97.19 76 ALA A O 1
ATOM 632 N N . ALA A 1 77 ? -0.374 -24.234 -9.883 1 97.44 77 ALA A N 1
ATOM 633 C CA . ALA A 1 77 ? 0.626 -25.172 -9.383 1 97.44 77 ALA A CA 1
ATOM 634 C C . ALA A 1 77 ? 2.023 -24.797 -9.867 1 97.44 77 ALA A C 1
ATOM 636 O O . ALA A 1 77 ? 2.199 -24.344 -11 1 97.44 77 ALA A O 1
ATOM 637 N N . VAL A 1 78 ? 2.934 -24.938 -8.969 1 97.94 78 VAL A N 1
ATOM 638 C CA . VAL A 1 78 ? 4.352 -24.906 -9.297 1 97.94 78 VAL A CA 1
ATOM 639 C C . VAL A 1 78 ? 4.902 -26.344 -9.336 1 97.94 78 VAL A C 1
ATOM 641 O O . VAL A 1 78 ? 5.051 -26.984 -8.289 1 97.94 78 VAL A O 1
ATOM 644 N N . ARG A 1 79 ? 5.215 -26.766 -10.516 1 95.88 79 ARG A N 1
ATOM 645 C CA . ARG A 1 79 ? 5.621 -28.156 -10.648 1 95.88 79 ARG A CA 1
ATOM 646 C C . ARG A 1 79 ? 7.141 -28.297 -10.609 1 95.88 79 ARG A C 1
ATOM 648 O O . ARG A 1 79 ? 7.672 -29.266 -10.078 1 95.88 79 ARG A O 1
ATOM 655 N N . ASP A 1 80 ? 7.777 -27.375 -11.195 1 95.75 80 ASP A N 1
ATOM 656 C CA . ASP A 1 80 ? 9.234 -27.344 -11.172 1 95.75 80 ASP A CA 1
ATOM 657 C C . ASP A 1 80 ? 9.75 -26.25 -10.234 1 95.75 80 ASP A C 1
ATOM 659 O O . ASP A 1 80 ? 9.648 -25.062 -10.539 1 95.75 80 ASP A O 1
ATOM 663 N N . THR A 1 81 ? 10.312 -26.703 -9.109 1 97.06 81 THR A N 1
ATOM 664 C CA . THR A 1 81 ? 10.773 -25.75 -8.109 1 97.06 81 THR A CA 1
ATOM 665 C C . THR A 1 81 ? 12.289 -25.609 -8.156 1 97.06 81 THR A C 1
ATOM 667 O O . THR A 1 81 ? 12.906 -25.109 -7.211 1 97.06 81 THR A O 1
ATOM 670 N N . SER A 1 82 ? 12.953 -26.031 -9.219 1 95.75 82 SER A N 1
ATOM 671 C CA . SER A 1 82 ? 14.406 -26.062 -9.266 1 95.75 82 SER A CA 1
ATOM 672 C C . SER A 1 82 ? 14.977 -24.719 -9.68 1 95.75 82 SER A C 1
ATOM 674 O O . SER A 1 82 ? 16.172 -24.469 -9.516 1 95.75 82 SER A O 1
ATOM 676 N N . THR A 1 83 ? 14.07 -23.891 -10.25 1 96.06 83 THR A N 1
ATOM 677 C CA . THR A 1 83 ? 14.516 -22.578 -10.727 1 96.06 83 THR A CA 1
ATOM 678 C C . THR A 1 83 ? 13.648 -21.469 -10.156 1 96.06 83 THR A C 1
ATOM 680 O O . THR A 1 83 ? 12.438 -21.641 -9.977 1 96.06 83 THR A O 1
ATOM 683 N N . LEU A 1 84 ? 14.305 -20.359 -9.859 1 97.56 84 LEU A N 1
ATOM 684 C CA . LEU A 1 84 ? 13.656 -19.141 -9.398 1 97.56 84 LEU A CA 1
ATOM 685 C C . LEU A 1 84 ? 13.898 -18 -10.383 1 97.56 84 LEU A C 1
ATOM 687 O O . LEU A 1 84 ? 14.914 -17.984 -11.086 1 97.56 84 LEU A O 1
ATOM 691 N N . LEU A 1 85 ? 12.938 -17.125 -10.398 1 97.69 85 LEU A N 1
ATOM 692 C CA . LEU A 1 85 ? 13.078 -15.891 -11.164 1 97.69 85 LEU A CA 1
ATOM 693 C C . LEU A 1 85 ? 13.227 -14.688 -10.242 1 97.69 85 LEU A C 1
ATOM 695 O O . LEU A 1 85 ? 12.477 -14.547 -9.273 1 97.69 85 LEU A O 1
ATOM 699 N N . MET A 1 86 ? 14.211 -13.922 -10.555 1 97.38 86 MET A N 1
ATOM 700 C CA . MET A 1 86 ? 14.398 -12.688 -9.797 1 97.38 86 MET A CA 1
ATOM 701 C C . MET A 1 86 ? 14.031 -11.469 -10.641 1 97.38 86 MET A C 1
ATOM 703 O O . MET A 1 86 ? 14.547 -11.297 -11.742 1 97.38 86 MET A O 1
ATOM 707 N N . ASN A 1 87 ? 13.18 -10.648 -10.094 1 96.88 87 ASN A N 1
ATOM 708 C CA . ASN A 1 87 ? 12.781 -9.422 -10.781 1 96.88 87 ASN A CA 1
ATOM 709 C C . ASN A 1 87 ? 13.812 -8.32 -10.586 1 96.88 87 ASN A C 1
ATOM 711 O O . ASN A 1 87 ? 14.094 -7.918 -9.453 1 96.88 87 ASN A O 1
ATOM 715 N N . LEU A 1 88 ? 14.305 -7.844 -11.695 1 94.88 88 LEU A N 1
ATOM 716 C CA . LEU A 1 88 ? 15.336 -6.812 -11.648 1 94.88 88 LEU A CA 1
ATOM 717 C C . LEU A 1 88 ? 14.742 -5.441 -11.961 1 94.88 88 LEU A C 1
ATOM 719 O O . LEU A 1 88 ? 15.461 -4.441 -11.977 1 94.88 88 LEU A O 1
ATOM 723 N N . GLY A 1 89 ? 13.477 -5.391 -12.203 1 92.38 89 GLY A N 1
ATOM 724 C CA . GLY A 1 89 ? 12.844 -4.164 -12.648 1 92.38 89 GLY A CA 1
ATOM 725 C C . GLY A 1 89 ? 12.727 -4.062 -14.156 1 92.38 89 GLY A C 1
ATOM 726 O O . GLY A 1 89 ? 13.43 -4.773 -14.891 1 92.38 89 GLY A O 1
ATOM 727 N N . LEU A 1 90 ? 11.727 -3.301 -14.703 1 91.88 90 LEU A N 1
ATOM 728 C CA . LEU A 1 90 ? 11.477 -3.041 -16.125 1 91.88 90 LEU A CA 1
ATOM 729 C C . LEU A 1 90 ? 11.156 -4.332 -16.859 1 91.88 90 LEU A C 1
ATOM 731 O O . LEU A 1 90 ? 11.656 -4.562 -17.969 1 91.88 90 LEU A O 1
ATOM 735 N N . ASN A 1 91 ? 10.578 -5.266 -16.156 1 88.44 91 ASN A N 1
ATOM 736 C CA . ASN A 1 91 ? 10.094 -6.543 -16.672 1 88.44 91 ASN A CA 1
ATOM 737 C C . ASN A 1 91 ? 11.242 -7.465 -17.062 1 88.44 91 ASN A C 1
ATOM 739 O O . ASN A 1 91 ? 11.148 -8.195 -18.047 1 88.44 91 ASN A O 1
ATOM 743 N N . THR A 1 92 ? 12.391 -7.18 -16.406 1 95.56 92 THR A N 1
ATOM 744 C CA . THR A 1 92 ? 13.547 -8.047 -16.609 1 95.56 92 THR A CA 1
ATOM 745 C C . THR A 1 92 ? 13.711 -9.016 -15.445 1 95.56 92 THR A C 1
ATOM 747 O O . THR A 1 92 ? 13.625 -8.609 -14.289 1 95.56 92 THR A O 1
ATOM 750 N N . TYR A 1 93 ? 13.961 -10.289 -15.867 1 96 93 TYR A N 1
ATOM 751 C CA . TYR A 1 93 ? 14.102 -11.336 -14.852 1 96 93 TYR A CA 1
ATOM 752 C C . TYR A 1 93 ? 15.391 -12.117 -15.055 1 96 93 TYR A C 1
ATOM 754 O O . TYR A 1 93 ? 15.781 -12.398 -16.188 1 96 93 TYR A O 1
ATOM 762 N N . LEU A 1 94 ? 16 -12.477 -13.93 1 96.81 94 LEU A N 1
ATOM 763 C CA . LEU A 1 94 ? 17.172 -13.359 -13.906 1 96.81 94 LEU A CA 1
ATOM 764 C C . LEU A 1 94 ? 16.797 -14.727 -13.344 1 96.81 94 LEU A C 1
ATOM 766 O O . LEU A 1 94 ? 16.094 -14.82 -12.336 1 96.81 94 LEU A O 1
ATOM 770 N N . GLU A 1 95 ? 17.266 -15.742 -14.062 1 97.38 95 GLU A N 1
ATOM 771 C CA . GLU A 1 95 ? 17 -17.094 -13.586 1 97.38 95 GLU A CA 1
ATOM 772 C C . GLU A 1 95 ? 18.109 -17.578 -12.648 1 97.38 95 GLU A C 1
ATOM 774 O O . GLU A 1 95 ? 19.297 -17.406 -12.938 1 97.38 95 GLU A O 1
ATOM 779 N N . PHE A 1 96 ? 17.703 -18.109 -11.539 1 97.62 96 PHE A N 1
ATOM 780 C CA . PHE A 1 96 ? 18.609 -18.703 -10.555 1 97.62 96 PHE A CA 1
ATOM 781 C C . PHE A 1 96 ? 18.266 -20.172 -10.32 1 97.62 96 PHE A C 1
ATOM 783 O O . PHE A 1 96 ? 17.094 -20.547 -10.273 1 97.62 96 PHE A O 1
ATOM 790 N N . THR A 1 97 ? 19.328 -20.984 -10.18 1 97.5 97 THR A N 1
ATOM 791 C CA . THR A 1 97 ? 19.125 -22.266 -9.516 1 97.5 97 THR A CA 1
ATOM 792 C C . THR A 1 97 ? 18.891 -22.078 -8.023 1 97.5 97 THR A C 1
ATOM 794 O O . THR A 1 97 ? 19.078 -20.969 -7.496 1 97.5 97 THR A O 1
ATOM 797 N N . LEU A 1 98 ? 18.469 -23.078 -7.34 1 97.06 98 LEU A N 1
ATOM 798 C CA . LEU A 1 98 ? 18.266 -23 -5.898 1 97.06 98 LEU A CA 1
ATOM 799 C C . LEU A 1 98 ? 19.578 -22.641 -5.188 1 97.06 98 LEU A C 1
ATOM 801 O O . LEU A 1 98 ? 19.578 -21.844 -4.254 1 97.06 98 LEU A O 1
ATOM 805 N N . GLU A 1 99 ? 20.641 -23.281 -5.633 1 97.38 99 GLU A N 1
ATOM 806 C CA . GLU A 1 99 ? 21.938 -23.016 -5.027 1 97.38 99 GLU A CA 1
ATOM 807 C C . GLU A 1 99 ? 22.359 -21.562 -5.223 1 97.38 99 GLU A C 1
ATOM 809 O O . GLU A 1 99 ? 22.812 -20.906 -4.277 1 97.38 99 GLU A O 1
ATOM 814 N N . GLU A 1 100 ? 22.188 -21.094 -6.387 1 98 100 GLU A N 1
ATOM 815 C CA . GLU A 1 100 ? 22.547 -19.703 -6.691 1 98 100 GLU A CA 1
ATOM 816 C C . GLU A 1 100 ? 21.703 -18.734 -5.867 1 98 100 GLU A C 1
ATOM 818 O O . GLU A 1 100 ? 22.219 -17.734 -5.355 1 98 100 GLU A O 1
ATOM 823 N N . ALA A 1 101 ? 20.406 -18.953 -5.77 1 97.81 101 ALA A N 1
ATOM 824 C CA . ALA A 1 101 ? 19.5 -18.109 -4.992 1 97.81 101 ALA A CA 1
ATOM 825 C C . ALA A 1 101 ? 19.922 -18.062 -3.523 1 97.81 101 ALA A C 1
ATOM 827 O O . ALA A 1 101 ? 19.953 -17 -2.914 1 97.81 101 ALA A O 1
ATOM 828 N N . ASN A 1 102 ? 20.25 -19.219 -3.012 1 97.56 102 ASN A N 1
ATOM 829 C CA . ASN A 1 102 ? 20.672 -19.281 -1.62 1 97.56 102 ASN A CA 1
ATOM 830 C C . ASN A 1 102 ? 21.969 -18.5 -1.385 1 97.56 102 ASN A C 1
ATOM 832 O O . ASN A 1 102 ? 22.078 -17.781 -0.388 1 97.56 102 ASN A O 1
ATOM 836 N N . LYS A 1 103 ? 22.859 -18.641 -2.275 1 98.12 103 LYS A N 1
ATOM 837 C CA . LYS A 1 103 ? 24.109 -17.891 -2.166 1 98.12 103 LYS A CA 1
ATOM 838 C C . LYS A 1 103 ? 23.859 -16.391 -2.238 1 98.12 103 LYS A C 1
ATOM 840 O O . LYS A 1 103 ? 24.438 -15.625 -1.47 1 98.12 103 LYS A O 1
ATOM 845 N N . TYR A 1 104 ? 23.047 -16.031 -3.191 1 97.88 104 TYR A N 1
ATOM 846 C CA . TYR A 1 104 ? 22.672 -14.633 -3.348 1 97.88 104 TYR A CA 1
ATOM 847 C C . TYR A 1 104 ? 22.078 -14.078 -2.055 1 97.88 104 TYR A C 1
ATOM 849 O O . TYR A 1 104 ? 22.484 -13.008 -1.591 1 97.88 104 TYR A O 1
ATOM 857 N N . LEU A 1 105 ? 21.141 -14.75 -1.447 1 98.38 105 LEU A N 1
ATOM 858 C CA . LEU A 1 105 ? 20.484 -14.32 -0.216 1 98.38 105 LEU A CA 1
ATOM 859 C C . LEU A 1 105 ? 21.484 -14.234 0.932 1 98.38 105 LEU A C 1
ATOM 861 O O . LEU A 1 105 ? 21.453 -13.281 1.717 1 98.38 105 LEU A O 1
ATOM 865 N N . ASP A 1 106 ? 22.422 -15.234 1.012 1 98.44 106 ASP A N 1
ATOM 866 C CA . ASP A 1 106 ? 23.438 -15.227 2.062 1 98.44 106 ASP A CA 1
ATOM 867 C C . ASP A 1 106 ? 24.328 -13.984 1.967 1 98.44 106 ASP A C 1
ATOM 869 O O . ASP A 1 106 ? 24.609 -13.336 2.977 1 98.44 106 ASP A O 1
ATOM 873 N N . VAL A 1 107 ? 24.75 -13.727 0.821 1 98.38 107 VAL A N 1
ATOM 874 C CA . VAL A 1 107 ? 25.625 -12.578 0.593 1 98.38 107 VAL A CA 1
ATOM 875 C C . VAL A 1 107 ? 24.891 -11.289 0.968 1 98.38 107 VAL A C 1
ATOM 877 O O . VAL A 1 107 ? 25.453 -10.422 1.63 1 98.38 107 VAL A O 1
ATOM 880 N N . ARG A 1 108 ? 23.656 -11.18 0.584 1 97.94 108 ARG A N 1
ATOM 881 C CA . ARG A 1 108 ? 22.875 -9.984 0.863 1 97.94 108 ARG A CA 1
ATOM 882 C C . ARG A 1 108 ? 22.609 -9.836 2.357 1 97.94 108 ARG A C 1
ATOM 884 O O . ARG A 1 108 ? 22.719 -8.734 2.904 1 97.94 108 ARG A O 1
ATOM 891 N N . ILE A 1 109 ? 22.281 -10.93 2.971 1 98.69 109 ILE A N 1
ATOM 892 C CA . ILE A 1 109 ? 22.047 -10.914 4.41 1 98.69 109 ILE A CA 1
ATOM 893 C C . ILE A 1 109 ? 23.297 -10.438 5.137 1 98.69 109 ILE A C 1
ATOM 895 O O . ILE A 1 109 ? 23.234 -9.57 6.004 1 98.69 109 ILE A O 1
ATOM 899 N N . LYS A 1 110 ? 24.406 -10.984 4.742 1 98.75 110 LYS A N 1
ATOM 900 C CA . LYS A 1 110 ? 25.672 -10.602 5.359 1 98.75 110 LYS A CA 1
ATOM 901 C C . LYS A 1 110 ? 25.969 -9.117 5.152 1 98.75 110 LYS A C 1
ATOM 903 O O . LYS A 1 110 ? 26.391 -8.43 6.082 1 98.75 110 LYS A O 1
ATOM 908 N N . ALA A 1 111 ? 25.75 -8.633 3.988 1 98.56 111 ALA A N 1
ATOM 909 C CA . ALA A 1 111 ? 25.969 -7.227 3.682 1 98.56 111 ALA A CA 1
ATOM 910 C C . ALA A 1 111 ? 25.094 -6.324 4.551 1 98.56 111 ALA A C 1
ATOM 912 O O . ALA A 1 111 ? 25.578 -5.332 5.102 1 98.56 111 ALA A O 1
ATOM 913 N N . PHE A 1 112 ? 23.828 -6.688 4.695 1 98.56 112 PHE A N 1
ATOM 914 C CA . PHE A 1 112 ? 22.906 -5.891 5.5 1 98.56 112 PHE A CA 1
ATOM 915 C C . PHE A 1 112 ? 23.266 -5.965 6.977 1 98.56 112 PHE A C 1
ATOM 917 O O . PHE A 1 112 ? 23.141 -4.98 7.703 1 98.56 112 PHE A O 1
ATOM 924 N N . GLU A 1 113 ? 23.781 -7.117 7.422 1 98.69 113 GLU A N 1
ATOM 925 C CA . GLU A 1 113 ? 24.234 -7.254 8.805 1 98.69 113 GLU A CA 1
ATOM 926 C C . GLU A 1 113 ? 25.422 -6.344 9.086 1 98.69 113 GLU A C 1
ATOM 928 O O . GLU A 1 113 ? 25.516 -5.734 10.148 1 98.69 113 GLU A O 1
ATOM 933 N N . GLU A 1 114 ? 26.312 -6.238 8.188 1 98.75 114 GLU A N 1
ATOM 934 C CA . GLU A 1 114 ? 27.469 -5.348 8.32 1 98.75 114 GLU A CA 1
ATOM 935 C C . GLU A 1 114 ? 27.031 -3.887 8.359 1 98.75 114 GLU A C 1
ATOM 937 O O . GLU A 1 114 ? 27.547 -3.1 9.156 1 98.75 114 GLU A O 1
ATOM 942 N N . MET A 1 115 ? 26.094 -3.57 7.547 1 98.75 115 MET A N 1
ATOM 943 C CA . MET A 1 115 ? 25.562 -2.209 7.543 1 98.75 115 MET A CA 1
ATOM 944 C C . MET A 1 115 ? 24.875 -1.887 8.867 1 98.75 115 MET A C 1
ATOM 946 O O . MET A 1 115 ? 25.047 -0.79 9.406 1 98.75 115 MET A O 1
ATOM 950 N N . ALA A 1 116 ? 24.109 -2.852 9.336 1 98.81 116 ALA A N 1
ATOM 951 C CA . ALA A 1 116 ? 23.438 -2.664 10.617 1 98.81 116 ALA A CA 1
ATOM 952 C C . ALA A 1 116 ? 24.453 -2.406 11.734 1 98.81 116 ALA A C 1
ATOM 954 O O . ALA A 1 116 ? 24.25 -1.513 12.562 1 98.81 116 ALA A O 1
ATOM 955 N N . THR A 1 117 ? 25.531 -3.135 11.742 1 98.75 117 THR A N 1
ATOM 956 C CA . THR A 1 117 ? 26.578 -2.973 12.742 1 98.75 117 THR A CA 1
ATOM 957 C C . THR A 1 117 ? 27.188 -1.579 12.656 1 98.75 117 THR A C 1
ATOM 959 O O . THR A 1 117 ? 27.391 -0.919 13.68 1 98.75 117 THR A O 1
ATOM 962 N N . ALA A 1 118 ? 27.422 -1.109 11.5 1 98.75 118 ALA A N 1
ATOM 963 C CA . ALA A 1 118 ? 27.984 0.218 11.289 1 98.75 118 ALA A CA 1
ATOM 964 C C . ALA A 1 118 ? 27.047 1.307 11.797 1 98.75 118 ALA A C 1
ATOM 966 O O . ALA A 1 118 ? 27.484 2.279 12.414 1 98.75 118 ALA A O 1
ATOM 967 N N . LEU A 1 119 ? 25.797 1.084 11.523 1 98.81 119 LEU A N 1
ATOM 968 C CA . LEU A 1 119 ? 24.797 2.055 11.961 1 98.81 119 LEU A CA 1
ATOM 969 C C . LEU A 1 119 ? 24.656 2.045 13.484 1 98.81 119 LEU A C 1
ATOM 971 O O . LEU A 1 119 ? 24.484 3.098 14.102 1 98.81 119 LEU A O 1
ATOM 975 N N . GLN A 1 120 ? 24.719 0.899 14.094 1 98.81 120 GLN A N 1
ATOM 976 C CA . GLN A 1 120 ? 24.703 0.792 15.547 1 98.81 120 GLN A CA 1
ATOM 977 C C . GLN A 1 120 ? 25.875 1.539 16.172 1 98.81 120 GLN A C 1
ATOM 979 O O . GLN A 1 120 ? 25.703 2.244 17.172 1 98.81 120 GLN A O 1
ATOM 984 N N . ASP A 1 121 ? 27.031 1.41 15.594 1 98.75 121 ASP A N 1
ATOM 985 C CA . ASP A 1 121 ? 28.219 2.113 16.062 1 98.75 121 ASP A CA 1
ATOM 986 C C . ASP A 1 121 ? 28.047 3.627 15.938 1 98.75 121 ASP A C 1
ATOM 988 O O . ASP A 1 121 ? 28.406 4.371 16.859 1 98.75 121 ASP A O 1
ATOM 992 N N . LYS A 1 122 ? 27.516 3.996 14.844 1 98.75 122 LYS A N 1
ATOM 993 C CA . LYS A 1 122 ? 27.281 5.422 14.633 1 98.75 122 LYS A CA 1
ATOM 994 C C . LYS A 1 122 ? 26.297 5.973 15.672 1 98.75 122 LYS A C 1
ATOM 996 O O . LYS A 1 122 ? 26.531 7.043 16.234 1 98.75 122 LYS A O 1
ATOM 1001 N N . ALA A 1 123 ? 25.25 5.234 15.906 1 98.81 123 ALA A N 1
ATOM 1002 C CA . ALA A 1 123 ? 24.281 5.641 16.922 1 98.81 123 ALA A CA 1
ATOM 1003 C C . ALA A 1 123 ? 24.938 5.758 18.297 1 98.81 123 ALA A C 1
ATOM 1005 O O . ALA A 1 123 ? 24.672 6.715 19.031 1 98.81 123 ALA A O 1
ATOM 1006 N N . ALA A 1 124 ? 25.734 4.816 18.625 1 98.69 124 ALA A N 1
ATOM 1007 C CA . ALA A 1 124 ? 26.438 4.816 19.906 1 98.69 124 ALA A CA 1
ATOM 1008 C C . ALA A 1 124 ? 27.328 6.047 20.047 1 98.69 124 ALA A C 1
ATOM 1010 O O . ALA A 1 124 ? 27.391 6.668 21.109 1 98.69 124 ALA A O 1
ATOM 1011 N N . LYS A 1 125 ? 27.984 6.398 19.031 1 98.75 125 LYS A N 1
ATOM 1012 C CA . LYS A 1 125 ? 28.859 7.57 19.031 1 98.75 125 LYS A CA 1
ATOM 1013 C C . LYS A 1 125 ? 28.062 8.852 19.234 1 98.75 125 LYS A C 1
ATOM 1015 O O . LYS A 1 125 ? 28.469 9.734 19.984 1 98.75 125 LYS A O 1
ATOM 1020 N N . ILE A 1 126 ? 26.938 8.867 18.562 1 98.81 126 ILE A N 1
ATOM 1021 C CA . ILE A 1 126 ? 26.078 10.047 18.703 1 98.81 126 ILE A CA 1
ATOM 1022 C C . ILE A 1 126 ? 25.578 10.141 20.141 1 98.81 126 ILE A C 1
ATOM 1024 O O . ILE A 1 126 ? 25.594 11.219 20.734 1 98.81 126 ILE A O 1
ATOM 1028 N N . ARG A 1 127 ? 25.156 9.086 20.734 1 98.62 127 ARG A N 1
ATOM 1029 C CA . ARG A 1 127 ? 24.688 9.055 22.109 1 98.62 127 ARG A CA 1
ATOM 1030 C C . ARG A 1 127 ? 25.781 9.492 23.078 1 98.62 127 ARG A C 1
ATOM 1032 O O . ARG A 1 127 ? 25.516 10.234 24.031 1 98.62 127 ARG A O 1
ATOM 1039 N N . ALA A 1 128 ? 26.969 9 22.812 1 98.44 128 ALA A N 1
ATOM 1040 C CA . ALA A 1 128 ? 28.094 9.398 23.641 1 98.44 128 ALA A CA 1
ATOM 1041 C C . ALA A 1 128 ? 28.344 10.906 23.547 1 98.44 128 ALA A C 1
ATOM 1043 O O . ALA A 1 128 ? 28.625 11.562 24.547 1 98.44 128 ALA A O 1
ATOM 1044 N N . HIS A 1 129 ? 28.234 11.414 22.391 1 98.44 129 HIS A N 1
ATOM 1045 C CA . HIS A 1 129 ? 28.406 12.844 22.172 1 98.4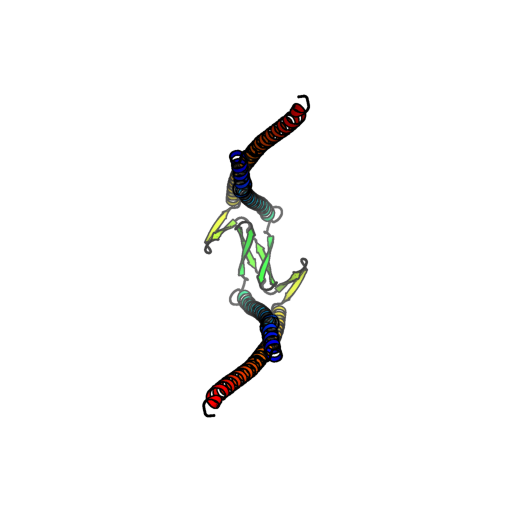4 129 HIS A CA 1
ATOM 1046 C C . HIS A 1 129 ? 27.344 13.648 22.906 1 98.44 129 HIS A C 1
ATOM 1048 O O . HIS A 1 129 ? 27.656 14.641 23.578 1 98.44 129 HIS A O 1
ATOM 1054 N N . ILE A 1 130 ? 26.172 13.18 22.812 1 98.62 130 ILE A N 1
ATOM 1055 C CA . ILE A 1 130 ? 25.078 13.828 23.516 1 98.62 130 ILE A CA 1
ATOM 1056 C C . ILE A 1 130 ? 25.359 13.805 25.031 1 98.62 130 ILE A C 1
ATOM 1058 O O . ILE A 1 130 ? 25.234 14.836 25.703 1 98.62 130 ILE A O 1
ATOM 1062 N N . LYS A 1 131 ? 25.703 12.727 25.516 1 98.25 131 LYS A N 1
ATOM 1063 C CA . LYS A 1 131 ? 25.984 12.57 26.953 1 98.25 131 LYS A CA 1
ATOM 1064 C C . LYS A 1 131 ? 27.109 13.5 27.391 1 98.25 131 LYS A C 1
ATOM 1066 O O . LYS A 1 131 ? 27 14.164 28.422 1 98.25 131 LYS A O 1
ATOM 1071 N N . MET A 1 132 ? 28.094 13.57 26.625 1 98.06 132 MET A N 1
ATOM 1072 C CA . MET A 1 132 ? 29.234 14.438 26.938 1 98.06 132 MET A CA 1
ATOM 1073 C C . MET A 1 132 ? 28.812 15.898 26.984 1 98.06 132 MET A C 1
ATOM 1075 O O . MET A 1 132 ? 29.188 16.625 27.891 1 98.06 132 MET A O 1
ATOM 1079 N N . MET A 1 133 ? 28 16.266 26.078 1 98.12 133 MET A N 1
ATOM 1080 C CA . MET A 1 133 ? 27.547 17.656 26.016 1 98.12 133 MET A CA 1
ATOM 1081 C C . MET A 1 133 ? 26.625 17.984 27.188 1 98.12 133 MET A C 1
ATOM 1083 O O . MET A 1 133 ? 26.688 19.078 27.75 1 98.12 133 MET A O 1
ATOM 1087 N N . LEU A 1 134 ? 25.828 17.016 27.531 1 97.81 134 LEU A N 1
ATOM 1088 C CA . LEU A 1 134 ? 24.938 17.219 28.656 1 97.81 134 LEU A CA 1
ATOM 1089 C C . LEU A 1 134 ? 25.719 17.344 29.969 1 97.81 134 LEU A C 1
ATOM 1091 O O . LEU A 1 134 ? 25.375 18.172 30.812 1 97.81 134 LEU A O 1
ATOM 1095 N N . ILE A 1 135 ? 26.766 16.578 30.125 1 97.44 135 ILE A N 1
ATOM 1096 C CA . ILE A 1 135 ? 27.641 16.688 31.281 1 97.44 135 ILE A CA 1
ATOM 1097 C C . ILE A 1 135 ? 28.281 18.078 31.312 1 97.44 135 ILE A C 1
ATOM 1099 O O . ILE A 1 135 ? 28.312 18.734 32.375 1 97.44 135 ILE A O 1
ATOM 1103 N N . GLY A 1 136 ? 28.75 18.516 30.172 1 96.31 136 GLY A N 1
ATOM 1104 C CA . GLY A 1 136 ? 29.312 19.859 30.062 1 96.31 136 GLY A CA 1
ATOM 1105 C C . GLY A 1 136 ? 28.328 20.953 30.453 1 96.31 136 GLY A C 1
ATOM 1106 O O . GLY A 1 136 ? 28.688 21.875 31.188 1 96.31 136 GLY A O 1
ATOM 1107 N N . ILE A 1 137 ? 27.125 20.812 30 1 96.75 137 ILE A N 1
ATOM 1108 C CA . ILE A 1 137 ? 26.078 21.75 30.344 1 96.75 137 ILE A CA 1
ATOM 1109 C C . ILE A 1 137 ? 25.828 21.734 31.859 1 96.75 137 ILE A C 1
ATOM 1111 O O . ILE A 1 137 ? 25.703 22.781 32.469 1 96.75 137 ILE A O 1
ATOM 1115 N N . GLY A 1 138 ? 25.781 20.609 32.438 1 95.69 138 GLY A N 1
ATOM 1116 C CA . GLY A 1 138 ? 25.625 20.484 33.875 1 95.69 138 GLY A CA 1
ATOM 1117 C C . GLY A 1 138 ? 26.703 21.172 34.656 1 95.69 138 GLY A C 1
ATOM 1118 O O . GLY A 1 138 ? 26.422 21.859 35.656 1 95.69 138 GLY A O 1
ATOM 1119 N N . GLN A 1 139 ? 27.906 21.062 34.25 1 95.62 139 GLN A N 1
ATOM 1120 C CA . GLN A 1 139 ? 29.047 21.703 34.906 1 95.62 139 GLN A CA 1
ATOM 1121 C C . GLN A 1 139 ? 28.938 23.219 34.812 1 95.62 139 GLN A C 1
ATOM 1123 O O . GLN A 1 139 ? 29.219 23.938 35.781 1 95.62 139 GLN A O 1
ATOM 1128 N N . LEU A 1 140 ? 28.516 23.672 33.625 1 93.62 140 LEU A N 1
ATOM 1129 C CA . LEU A 1 140 ? 28.359 25.109 33.438 1 93.62 140 LEU A CA 1
ATOM 1130 C C . LEU A 1 140 ? 27.234 25.656 34.344 1 93.62 140 LEU A C 1
ATOM 1132 O O . LEU A 1 140 ? 27.359 26.734 34.906 1 93.62 140 LEU A O 1
ATOM 1136 N N . GLN A 1 141 ? 26.203 24.859 34.375 1 93.75 141 GLN A N 1
ATOM 1137 C CA . GLN A 1 141 ? 25.062 25.266 35.219 1 93.75 141 GLN A CA 1
ATOM 1138 C C . GLN A 1 141 ? 25.453 25.281 36.688 1 93.75 141 GLN A C 1
ATOM 1140 O O . GLN A 1 141 ? 25.031 26.172 37.438 1 93.75 141 GLN A O 1
ATOM 1145 N N . ASP A 1 142 ? 26.266 24.328 37.156 1 91.75 142 ASP A N 1
ATOM 1146 C CA . ASP A 1 142 ? 26.75 24.281 38.531 1 91.75 142 ASP A CA 1
ATOM 1147 C C . ASP A 1 142 ? 27.625 25.5 38.844 1 91.75 142 ASP A C 1
ATOM 1149 O O . ASP A 1 142 ? 27.531 26.062 39.938 1 91.75 142 ASP A O 1
ATOM 1153 N N . GLU A 1 143 ? 28.391 25.891 38 1 88.44 143 GLU A N 1
ATOM 1154 C CA . GLU A 1 143 ? 29.25 27.062 38.156 1 88.44 143 GLU A CA 1
ATOM 1155 C C . GLU A 1 143 ? 28.422 28.344 38.281 1 88.44 143 GLU A C 1
ATOM 1157 O O . GLU A 1 143 ? 28.734 29.203 39.094 1 88.44 143 GLU A O 1
A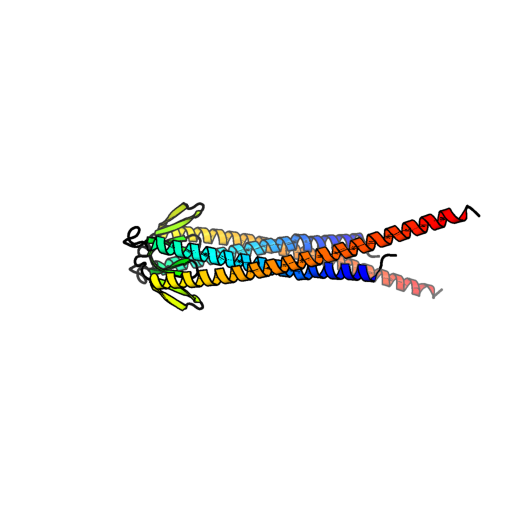TOM 1162 N N . LEU A 1 144 ? 27.391 28.406 37.469 1 88.12 144 LEU A N 1
ATOM 1163 C CA . LEU A 1 144 ? 26.516 29.562 37.5 1 88.12 144 LEU A CA 1
ATOM 1164 C C . LEU A 1 144 ? 25.797 29.641 38.844 1 88.12 144 LEU A C 1
ATOM 1166 O O . LEU A 1 144 ? 25.656 30.719 39.438 1 88.12 144 LEU A O 1
ATOM 1170 N N . ASN A 1 145 ? 25.438 28.516 39.375 1 87.88 145 ASN A N 1
ATOM 1171 C CA . ASN A 1 145 ? 24.719 28.453 40.625 1 87.88 145 ASN A CA 1
ATOM 1172 C C . ASN A 1 145 ? 25.641 28.781 41.812 1 87.88 145 ASN A C 1
ATOM 1174 O O . ASN A 1 145 ? 25.219 29.422 42.781 1 87.88 145 ASN A O 1
ATOM 1178 N N . MET A 1 146 ? 26.828 28.375 41.812 1 86.12 146 MET A N 1
ATOM 1179 C CA . MET A 1 146 ? 27.781 28.656 42.875 1 86.12 146 MET A CA 1
ATOM 1180 C C . MET A 1 146 ? 28.125 30.141 42.906 1 86.12 146 MET A C 1
ATOM 1182 O O . MET A 1 146 ? 28.281 30.719 43.969 1 86.12 146 MET A O 1
ATOM 1186 N N . GLU A 1 147 ? 28.219 30.734 41.781 1 81.06 147 GLU A N 1
ATOM 1187 C CA . GLU A 1 147 ? 28.516 32.156 41.688 1 81.06 147 GLU A CA 1
ATOM 1188 C C . GLU A 1 147 ? 27.359 33 42.219 1 81.06 147 GLU A C 1
ATOM 1190 O O . GLU A 1 147 ? 27.562 34 42.875 1 81.06 147 GLU A O 1
ATOM 1195 N N . ASP A 1 148 ? 26.219 32.531 41.875 1 79.62 148 ASP A N 1
ATOM 1196 C CA . ASP A 1 148 ? 25.031 33.25 42.344 1 79.62 148 ASP A CA 1
ATOM 1197 C C . ASP A 1 148 ? 24.922 33.156 43.875 1 79.62 148 ASP A C 1
ATOM 1199 O O . ASP A 1 148 ? 24.531 34.125 44.531 1 79.62 148 ASP A O 1
ATOM 1203 N N . SER A 1 149 ? 25.219 32.062 44.438 1 81.19 149 SER A N 1
ATOM 1204 C CA . SER A 1 149 ? 25.172 31.875 45.906 1 81.19 149 SER A CA 1
ATOM 1205 C C . SER A 1 149 ? 26.219 32.719 46.594 1 81.19 149 SER A C 1
ATOM 1207 O O . SER A 1 149 ? 25.953 33.344 47.625 1 81.19 149 SER A O 1
ATOM 1209 N N . LYS A 1 150 ? 27.328 32.844 46.062 1 78.12 150 LYS A N 1
ATOM 1210 C CA . LYS A 1 150 ? 28.391 33.656 46.656 1 78.12 150 LYS A CA 1
ATOM 1211 C C . LYS A 1 150 ? 28.016 35.156 46.656 1 78.12 150 LYS A C 1
ATOM 1213 O O . LYS A 1 150 ? 28.312 35.875 47.594 1 78.12 150 LYS A O 1
ATOM 1218 N N . ARG A 1 151 ? 27.391 35.562 45.594 1 74.75 151 ARG A N 1
ATOM 1219 C CA . ARG A 1 151 ? 27 36.969 45.5 1 74.75 151 ARG A CA 1
ATOM 1220 C C . ARG A 1 151 ? 25.891 37.281 46.5 1 74.75 151 ARG A C 1
ATOM 1222 O O . ARG A 1 151 ? 25.875 38.406 47.062 1 74.75 151 ARG A O 1
ATOM 1229 N N . ARG A 1 152 ? 25.031 36.344 46.719 1 78.44 152 ARG A N 1
ATOM 1230 C CA . ARG A 1 152 ? 23.953 36.562 47.688 1 78.44 152 ARG A CA 1
ATOM 1231 C C . ARG A 1 152 ? 24.516 36.656 49.125 1 78.44 152 ARG A C 1
ATOM 1233 O O . ARG A 1 152 ? 24.078 37.469 49.906 1 78.44 152 ARG A O 1
ATOM 1240 N N . ASN A 1 153 ? 25.453 35.875 49.344 1 77.06 153 ASN A N 1
ATOM 1241 C CA . ASN A 1 153 ? 26.062 35.875 50.688 1 77.06 153 ASN A CA 1
ATOM 1242 C C . ASN A 1 153 ? 26.844 37.156 50.938 1 77.06 153 ASN A C 1
ATOM 1244 O O . ASN A 1 153 ? 26.812 37.719 52.031 1 77.06 153 ASN A O 1
ATOM 1248 N N . VAL A 1 154 ? 27.562 37.656 49.969 1 74.25 154 VAL A N 1
ATOM 1249 C CA . VAL A 1 154 ? 28.328 38.875 50.125 1 74.25 154 VAL A CA 1
ATOM 1250 C C . VAL A 1 154 ? 27.375 40.062 50.312 1 74.25 154 VAL A C 1
ATOM 1252 O O . VAL A 1 154 ? 27.656 40.969 51.125 1 74.25 154 VAL A O 1
ATOM 1255 N N . HIS A 1 155 ? 26.312 39.969 49.562 1 70.69 155 HIS A N 1
ATOM 1256 C CA . HIS A 1 155 ? 25.312 41 49.688 1 70.69 155 HIS A CA 1
ATOM 1257 C C . HIS A 1 155 ? 24.672 40.969 51.094 1 70.69 155 HIS A C 1
ATOM 1259 O O . HIS A 1 155 ? 24.406 42 51.688 1 70.69 155 HIS A O 1
ATOM 1265 N N . ASP A 1 156 ? 24.469 39.938 51.656 1 75.75 156 ASP A N 1
ATOM 1266 C CA . ASP A 1 156 ? 23.891 39.781 52.969 1 75.75 156 ASP A CA 1
ATOM 1267 C C . ASP A 1 156 ? 24.875 40.219 54.062 1 75.75 156 ASP A C 1
ATOM 1269 O O . ASP A 1 156 ? 24.5 40.875 55.031 1 75.75 156 ASP A O 1
ATOM 1273 N N . GLU A 1 157 ? 26.094 40 53.938 1 73.25 157 GLU A N 1
ATOM 1274 C CA . GLU A 1 157 ? 27.125 40.406 54.906 1 73.25 157 GLU A CA 1
ATOM 1275 C C . GLU A 1 157 ? 27.359 41.906 54.875 1 73.25 157 GLU A C 1
ATOM 1277 O O . GLU A 1 157 ? 27.641 42.531 55.906 1 73.25 157 GLU A O 1
ATOM 1282 N N . SER A 1 158 ? 27.266 42.438 53.688 1 72.81 158 SER A N 1
ATOM 1283 C CA . SER A 1 158 ? 27.438 43.875 53.562 1 72.81 158 SER A CA 1
ATOM 1284 C C . SER A 1 158 ? 26.281 44.625 54.219 1 72.81 158 SER A C 1
ATOM 1286 O O . SER A 1 158 ? 26.469 45.75 54.719 1 72.81 158 SER A O 1
ATOM 1288 N N . LEU A 1 159 ? 25.188 44.094 54.312 1 65 159 LEU A N 1
ATOM 1289 C CA . LEU A 1 159 ? 24.016 44.719 54.938 1 65 159 LEU A CA 1
ATOM 1290 C C . LEU A 1 159 ? 24.109 44.625 56.469 1 65 159 LEU A C 1
ATOM 1292 O O . LEU A 1 159 ? 23.688 45.562 57.156 1 65 159 LEU A O 1
ATOM 1296 N N . TYR A 1 160 ? 24.703 43.719 57.031 1 68.44 160 TYR A N 1
ATOM 1297 C CA . TYR A 1 160 ? 24.781 43.562 58.469 1 68.44 160 TYR A CA 1
ATOM 1298 C C . TYR A 1 160 ? 26.047 44.25 59 1 68.44 160 TYR A C 1
ATOM 1300 O O . TYR A 1 160 ? 26.188 44.438 60.219 1 68.44 160 TYR A O 1
ATOM 1308 N N . GLY A 1 161 ? 26.953 44.5 58.219 1 60.09 161 GLY A N 1
ATOM 1309 C CA . GLY A 1 161 ? 28.156 45.156 58.719 1 60.09 161 GLY A CA 1
ATOM 1310 C C . GLY A 1 161 ? 27.969 46.656 58.938 1 60.09 161 GLY A C 1
ATOM 1311 O O . GLY A 1 161 ? 28.891 47.344 59.406 1 60.09 161 GLY A O 1
ATOM 1312 N N . VAL A 1 162 ? 26.938 47.344 58.469 1 58.38 162 VAL A N 1
ATOM 1313 C CA . VAL A 1 162 ? 26.828 48.781 58.656 1 58.38 162 VAL A CA 1
ATOM 1314 C C . VAL A 1 162 ? 26.25 49.094 60.031 1 58.38 162 VAL A C 1
ATOM 1316 O O . VAL A 1 162 ? 26.172 50.281 60.438 1 58.38 162 VAL A O 1
ATOM 1319 N N . LYS A 1 163 ? 25.641 48.188 60.75 1 52.75 163 LYS A N 1
ATOM 1320 C CA . LYS A 1 163 ? 25.031 48.688 61.969 1 52.75 163 LYS A CA 1
ATOM 1321 C C . LYS A 1 163 ? 26.062 48.812 63.094 1 52.75 163 LYS A C 1
ATOM 1323 O O . LYS A 1 163 ? 25.75 49.281 64.188 1 52.75 163 LYS A O 1
ATOM 1328 N N . GLU A 1 164 ? 27.266 48.156 62.938 1 48.09 164 GLU A N 1
ATOM 1329 C CA . GLU A 1 164 ? 28.031 48.281 64.188 1 48.09 164 GLU A CA 1
ATOM 1330 C C . GLU A 1 164 ? 28.875 49.562 64.188 1 48.09 164 GLU A C 1
ATOM 1332 O O . GLU A 1 164 ? 29.609 49.812 65.125 1 48.09 164 GLU A O 1
ATOM 1337 N N . ARG A 1 165 ? 28.766 50.5 63.125 1 37.12 165 ARG A N 1
ATOM 1338 C CA . ARG A 1 165 ? 29.453 51.719 63.531 1 37.12 165 ARG A CA 1
ATOM 1339 C C . ARG A 1 165 ? 28.5 52.688 64.25 1 37.12 165 ARG A C 1
ATOM 1341 O O . ARG A 1 165 ? 27.328 52.781 63.875 1 37.12 165 ARG A O 1
ATOM 1348 N N . MET B 1 1 ? -26.688 53.75 5.578 1 50.41 1 MET B N 1
ATOM 1349 C CA . MET B 1 1 ? -26.234 52.844 6.648 1 50.41 1 MET B CA 1
ATOM 1350 C C . MET B 1 1 ? -26.484 51.406 6.281 1 50.41 1 MET B C 1
ATOM 1352 O O . MET B 1 1 ? -27.531 51.062 5.723 1 50.41 1 MET B O 1
ATOM 1356 N N . SER B 1 2 ? -25.422 50.688 6.102 1 65.69 2 SER B N 1
ATOM 1357 C CA . SER B 1 2 ? -25.5 49.25 5.863 1 65.69 2 SER B CA 1
ATOM 1358 C C . SER B 1 2 ? -26.516 48.594 6.785 1 65.69 2 SER B C 1
ATOM 1360 O O . SER B 1 2 ? -26.734 49.062 7.914 1 65.69 2 SER B O 1
ATOM 1362 N N . ASP B 1 3 ? -27.578 48.062 6.176 1 80.5 3 ASP B N 1
ATOM 1363 C CA . ASP B 1 3 ? -28.516 47.312 7.004 1 80.5 3 ASP B CA 1
ATOM 1364 C C . ASP B 1 3 ? -27.859 46.125 7.66 1 80.5 3 ASP B C 1
ATOM 1366 O O . ASP B 1 3 ? -27.594 45.094 6.996 1 80.5 3 ASP B O 1
ATOM 1370 N N . PRO B 1 4 ? -27.453 46.281 8.945 1 84.62 4 PRO B N 1
ATOM 1371 C CA . PRO B 1 4 ? -26.688 45.219 9.641 1 84.62 4 PRO B CA 1
ATOM 1372 C C . PRO B 1 4 ? -27.344 43.875 9.586 1 84.62 4 PRO B C 1
ATOM 1374 O O . PRO B 1 4 ? -26.656 42.844 9.57 1 84.62 4 PRO B O 1
ATOM 1377 N N . LYS B 1 5 ? -28.641 43.781 9.508 1 89.69 5 LYS B N 1
ATOM 1378 C CA . LYS B 1 5 ? -29.375 42.531 9.445 1 89.69 5 LYS B CA 1
ATOM 1379 C C . LYS B 1 5 ? -29.156 41.844 8.109 1 89.69 5 LYS B C 1
ATOM 1381 O O . LYS B 1 5 ? -28.984 40.625 8.062 1 89.69 5 LYS B O 1
ATOM 1386 N N . VAL B 1 6 ? -29.109 42.594 7.051 1 91.88 6 VAL B N 1
ATOM 1387 C CA . VAL B 1 6 ? -28.906 42.062 5.715 1 91.88 6 VAL B CA 1
ATOM 1388 C C . VAL B 1 6 ? -27.469 41.531 5.586 1 91.88 6 VAL B C 1
ATOM 1390 O O . VAL B 1 6 ? -27.25 40.438 5.039 1 91.88 6 VAL B O 1
ATOM 1393 N N . GLU B 1 7 ? -26.609 42.25 6.098 1 91.5 7 GLU B N 1
ATOM 1394 C CA . GLU B 1 7 ? -25.203 41.844 6.059 1 91.5 7 GLU B CA 1
ATOM 1395 C C . GLU B 1 7 ? -24.984 40.531 6.836 1 91.5 7 GLU B C 1
ATOM 1397 O O . GLU B 1 7 ? -24.219 39.688 6.402 1 91.5 7 GLU B O 1
ATOM 1402 N N . GLU B 1 8 ? -25.641 40.5 7.988 1 93.88 8 GLU B N 1
ATOM 1403 C CA . GLU B 1 8 ? -25.547 39.281 8.797 1 93.88 8 GLU B CA 1
ATOM 1404 C C . GLU B 1 8 ? -26.125 38.062 8.062 1 93.88 8 GLU B C 1
ATOM 1406 O O . GLU B 1 8 ? -25.578 36.969 8.125 1 93.88 8 GLU B O 1
ATOM 1411 N N . THR B 1 9 ? -27.203 38.312 7.391 1 94.25 9 THR B N 1
ATOM 1412 C CA . THR B 1 9 ? -27.844 37.25 6.613 1 94.25 9 THR B CA 1
ATOM 1413 C C . THR B 1 9 ? -26.922 36.781 5.484 1 94.25 9 THR B C 1
ATOM 1415 O O . THR B 1 9 ? -26.781 35.562 5.262 1 94.25 9 THR B O 1
ATOM 1418 N N . ILE B 1 10 ? -26.281 37.594 4.824 1 96.31 10 ILE B N 1
ATOM 1419 C CA . ILE B 1 10 ? -25.359 37.281 3.74 1 96.31 10 ILE B CA 1
ATOM 1420 C C . ILE B 1 10 ? -24.203 36.438 4.277 1 96.31 10 ILE B C 1
ATOM 1422 O O . ILE B 1 10 ? -23.828 35.438 3.676 1 96.31 10 ILE B O 1
ATOM 1426 N N . PHE B 1 11 ? -23.75 36.906 5.398 1 96.12 11 PHE B N 1
ATOM 1427 C CA . PHE B 1 11 ? -22.641 36.188 6.023 1 96.12 11 PHE B CA 1
ATOM 1428 C C . PHE B 1 11 ? -23.047 34.75 6.383 1 96.12 11 PHE B C 1
ATOM 1430 O O . PHE B 1 11 ? -22.281 33.812 6.172 1 96.12 11 PHE B O 1
ATOM 1437 N N . LYS B 1 12 ? -24.219 34.625 6.906 1 96.56 12 LYS B N 1
ATOM 1438 C CA . LYS B 1 12 ? -24.734 33.312 7.27 1 96.56 12 LYS B CA 1
ATOM 1439 C C . LYS B 1 12 ? -24.844 32.406 6.043 1 96.56 12 LYS B C 1
ATOM 1441 O O . LYS B 1 12 ? -24.469 31.219 6.094 1 96.56 12 LYS B O 1
ATOM 1446 N N . TYR B 1 13 ? -25.312 32.938 4.953 1 96.88 13 TYR B N 1
ATOM 1447 C CA . TYR B 1 13 ? -25.453 32.156 3.717 1 96.88 13 TYR B CA 1
ATOM 1448 C C . TYR B 1 13 ? -24.078 31.766 3.168 1 96.88 13 TYR B C 1
ATOM 1450 O O . TYR B 1 13 ? -23.891 30.625 2.748 1 96.88 13 TYR B O 1
ATOM 1458 N N . GLU B 1 14 ? -23.219 32.656 3.203 1 97.62 14 GLU B N 1
ATOM 1459 C CA . GLU B 1 14 ? -21.875 32.375 2.693 1 97.62 14 GLU B CA 1
ATOM 1460 C C . GLU B 1 14 ? -21.188 31.297 3.512 1 97.62 14 GLU B C 1
ATOM 1462 O O . GLU B 1 14 ? -20.547 30.406 2.951 1 97.62 14 GLU B O 1
ATOM 1467 N N . THR B 1 15 ? -21.359 31.438 4.824 1 97.75 15 THR B N 1
ATOM 1468 C CA . THR B 1 15 ? -20.766 30.438 5.719 1 97.75 15 THR B CA 1
ATOM 1469 C C . THR B 1 15 ? -21.406 29.078 5.488 1 97.75 15 THR B C 1
ATOM 1471 O O . THR B 1 15 ? -20.703 28.062 5.453 1 97.75 15 THR B O 1
ATOM 1474 N N . PHE B 1 16 ? -22.688 29 5.297 1 98.19 16 PHE B N 1
ATOM 1475 C CA . PHE B 1 16 ? -23.406 27.75 5.051 1 98.19 16 PHE B CA 1
ATOM 1476 C C . PHE B 1 16 ? -22.953 27.125 3.738 1 98.19 16 PHE B C 1
ATOM 1478 O O . PHE B 1 16 ? -22.703 25.922 3.676 1 98.19 16 PHE B O 1
ATOM 1485 N N . ILE B 1 17 ? -22.797 27.953 2.76 1 98.44 17 ILE B N 1
ATOM 1486 C CA . ILE B 1 17 ? -22.359 27.469 1.455 1 98.44 17 ILE B CA 1
ATOM 1487 C C . ILE B 1 17 ? -20.953 26.875 1.565 1 98.44 17 ILE B C 1
ATOM 1489 O O . ILE B 1 17 ? -20.719 25.75 1.122 1 98.44 17 ILE B O 1
ATOM 1493 N N . ASN B 1 18 ? -20.062 27.625 2.191 1 97.31 18 ASN B N 1
ATOM 1494 C CA . ASN B 1 18 ? -18.641 27.266 2.199 1 97.31 18 ASN B CA 1
ATOM 1495 C C . ASN B 1 18 ? -18.359 26.141 3.186 1 97.31 18 ASN B C 1
ATOM 1497 O O . ASN B 1 18 ? -17.578 25.234 2.889 1 97.31 18 ASN B O 1
ATOM 1501 N N . ASP B 1 19 ? -19.109 26.078 4.246 1 97.56 19 ASP B N 1
ATOM 1502 C CA . ASP B 1 19 ? -18.75 25.156 5.328 1 97.56 19 ASP B CA 1
ATOM 1503 C C . ASP B 1 19 ? -19.609 23.891 5.285 1 97.56 19 ASP B C 1
ATOM 1505 O O . ASP B 1 19 ? -19.234 22.859 5.824 1 97.56 19 ASP B O 1
ATOM 1509 N N . VAL B 1 20 ? -20.781 24.062 4.648 1 98.44 20 VAL B N 1
ATOM 1510 C CA . VAL B 1 20 ? -21.688 22.922 4.711 1 98.44 20 VAL B CA 1
ATOM 1511 C C . VAL B 1 20 ? -21.906 22.359 3.309 1 98.44 20 VAL B C 1
ATOM 1513 O O . VAL B 1 20 ? -21.516 21.234 3.016 1 98.44 20 VAL B O 1
ATOM 1516 N N . LEU B 1 21 ? -22.359 23.156 2.391 1 98.56 21 LEU B N 1
ATOM 1517 C CA . LEU B 1 21 ? -22.781 22.656 1.092 1 98.56 21 LEU B CA 1
ATOM 1518 C C . LEU B 1 21 ? -21.578 22.219 0.258 1 98.56 21 LEU B C 1
ATOM 1520 O O . LEU B 1 21 ? -21.594 21.172 -0.373 1 98.56 21 LEU B O 1
ATOM 1524 N N . ARG B 1 22 ? -20.609 23.031 0.312 1 98.44 22 ARG B N 1
ATOM 1525 C CA . ARG B 1 22 ? -19.422 22.672 -0.455 1 98.44 22 ARG B CA 1
ATOM 1526 C C . ARG B 1 22 ? -18.75 21.422 0.124 1 98.44 22 ARG B C 1
ATOM 1528 O O . ARG B 1 22 ? -18.234 20.594 -0.62 1 98.44 22 ARG B O 1
ATOM 1535 N N . GLU B 1 23 ? -18.797 21.344 1.419 1 98.38 23 GLU B N 1
ATOM 1536 C CA . GLU B 1 23 ? -18.266 20.141 2.045 1 98.38 23 GLU B CA 1
ATOM 1537 C C . GLU B 1 23 ? -19.094 18.906 1.71 1 98.38 23 GLU B C 1
ATOM 1539 O O . GLU B 1 23 ? -18.562 17.844 1.426 1 98.38 23 GLU B O 1
ATOM 1544 N N . ASP B 1 24 ? -20.344 19.109 1.674 1 98.5 24 ASP B N 1
ATOM 1545 C CA . ASP B 1 24 ? -21.25 18.016 1.298 1 98.5 24 ASP B CA 1
ATOM 1546 C C . ASP B 1 24 ? -20.984 17.562 -0.139 1 98.5 24 ASP B C 1
ATOM 1548 O O . ASP B 1 24 ? -20.922 16.359 -0.419 1 98.5 24 ASP B O 1
ATOM 1552 N N . LEU B 1 25 ? -20.828 18.469 -0.976 1 98.62 25 LEU B N 1
ATOM 1553 C CA . LEU B 1 25 ? -20.562 18.188 -2.381 1 98.62 25 LEU B CA 1
ATOM 1554 C C . LEU B 1 25 ? -19.25 17.422 -2.539 1 98.62 25 LEU B C 1
ATOM 1556 O O . LEU B 1 25 ? -19.172 16.453 -3.295 1 98.62 25 LEU B O 1
ATOM 1560 N N . ARG B 1 26 ? -18.297 17.906 -1.795 1 98.56 26 ARG B N 1
ATOM 1561 C CA . ARG B 1 26 ? -17 17.25 -1.834 1 98.56 26 ARG B CA 1
ATOM 1562 C C . ARG B 1 26 ? -17.109 15.781 -1.419 1 98.56 26 ARG B C 1
ATOM 1564 O O . ARG B 1 26 ? -16.547 14.906 -2.074 1 98.56 26 ARG B O 1
ATOM 1571 N N . ARG B 1 27 ? -17.859 15.531 -0.413 1 98.69 27 ARG B N 1
ATOM 1572 C CA . ARG B 1 27 ? -18.031 14.172 0.086 1 98.69 27 ARG B CA 1
ATOM 1573 C C . ARG B 1 27 ? -18.734 13.297 -0.943 1 98.69 27 ARG B C 1
ATOM 1575 O O . ARG B 1 27 ? -18.344 12.148 -1.165 1 98.69 27 ARG B O 1
ATOM 1582 N N . VAL B 1 28 ? -19.719 13.844 -1.51 1 98.81 28 VAL B N 1
ATOM 1583 C CA . VAL B 1 28 ? -20.469 13.109 -2.521 1 98.81 28 VAL B CA 1
ATOM 1584 C C . VAL B 1 28 ? -19.562 12.805 -3.717 1 98.81 28 VAL B C 1
ATOM 1586 O O . VAL B 1 28 ? -19.594 11.703 -4.262 1 98.81 28 VAL B O 1
ATOM 1589 N N . GLN B 1 29 ? -18.781 13.727 -4.055 1 98.75 29 GLN B N 1
ATOM 1590 C CA . GLN B 1 29 ? -17.891 13.562 -5.199 1 98.75 29 GLN B CA 1
ATOM 1591 C C . GLN B 1 29 ? -16.812 12.516 -4.914 1 98.75 29 GLN B C 1
ATOM 1593 O O . GLN B 1 29 ? -16.453 11.727 -5.789 1 98.75 29 GLN B O 1
ATOM 1598 N N . ILE B 1 30 ? -16.312 12.5 -3.727 1 98.75 30 ILE B N 1
ATOM 1599 C CA . ILE B 1 30 ? -15.328 11.5 -3.326 1 98.75 30 ILE B CA 1
ATOM 1600 C C . ILE B 1 30 ? -15.945 10.109 -3.402 1 98.75 30 ILE B C 1
ATOM 1602 O O . ILE B 1 30 ? -15.336 9.18 -3.941 1 98.75 30 ILE B O 1
ATOM 1606 N N . ARG B 1 31 ? -17.156 10.039 -2.932 1 98.69 31 ARG B N 1
ATOM 1607 C CA . ARG B 1 31 ? -17.844 8.758 -2.967 1 98.69 31 ARG B CA 1
ATOM 1608 C C . ARG B 1 31 ? -18.109 8.312 -4.402 1 98.69 31 ARG B C 1
ATOM 1610 O O . ARG B 1 31 ? -17.953 7.141 -4.738 1 98.69 31 ARG B O 1
ATOM 1617 N N . LEU B 1 32 ? -18.516 9.25 -5.18 1 98.75 32 LEU B N 1
ATOM 1618 C CA . LEU B 1 32 ? -18.766 8.969 -6.586 1 98.75 32 LEU B CA 1
ATOM 1619 C C . LEU B 1 32 ? -17.516 8.469 -7.289 1 98.75 32 LEU B C 1
ATOM 1621 O O . LEU B 1 32 ? -17.562 7.504 -8.055 1 98.75 32 LEU B O 1
ATOM 1625 N N . GLU B 1 33 ? -16.422 9.07 -7.051 1 98.69 33 GLU B N 1
ATOM 1626 C CA . GLU B 1 33 ? -15.164 8.656 -7.645 1 98.69 33 GLU B CA 1
ATOM 1627 C C . GLU B 1 33 ? -14.797 7.238 -7.211 1 98.69 33 GLU B C 1
ATOM 1629 O O . GLU B 1 33 ? -14.336 6.434 -8.023 1 98.69 33 GLU B O 1
ATOM 1634 N N . LYS B 1 34 ? -14.977 6.965 -5.914 1 98.75 34 LYS B N 1
ATOM 1635 C CA . LYS B 1 34 ? -14.688 5.633 -5.398 1 98.75 34 LYS B CA 1
ATOM 1636 C C . LYS B 1 34 ? -15.547 4.574 -6.094 1 98.75 34 LYS B C 1
ATOM 1638 O O . LYS B 1 34 ? -15.031 3.539 -6.52 1 98.75 34 LYS B O 1
ATOM 1643 N N . ILE B 1 35 ? -16.75 4.879 -6.258 1 98.75 35 ILE B N 1
ATOM 1644 C CA . ILE B 1 35 ? -17.688 3.947 -6.875 1 98.75 35 ILE B CA 1
ATOM 1645 C C . ILE B 1 35 ? -17.312 3.74 -8.344 1 98.75 35 ILE B C 1
ATOM 1647 O O . ILE B 1 35 ? -17.344 2.615 -8.844 1 98.75 35 ILE B O 1
ATOM 1651 N N . ASN B 1 36 ? -16.953 4.734 -8.961 1 98.56 36 ASN B N 1
ATOM 1652 C CA . ASN B 1 36 ? -16.562 4.641 -10.367 1 98.56 36 ASN B CA 1
ATOM 1653 C C . ASN B 1 36 ? -15.297 3.811 -10.539 1 98.56 36 ASN B C 1
ATOM 1655 O O . ASN B 1 36 ? -15.188 3.029 -11.484 1 98.56 36 ASN B O 1
ATOM 1659 N N . THR B 1 37 ? -14.391 4.027 -9.641 1 98.56 37 THR B N 1
ATOM 1660 C CA . THR B 1 37 ? -13.164 3.24 -9.672 1 98.56 37 THR B CA 1
ATOM 1661 C C . THR B 1 37 ? -13.469 1.758 -9.477 1 98.56 37 THR B C 1
ATOM 1663 O O . THR B 1 37 ? -12.969 0.912 -10.219 1 98.56 37 THR B O 1
ATOM 1666 N N . GLU B 1 38 ? -14.352 1.444 -8.539 1 97.81 38 GLU B N 1
ATOM 1667 C CA . GLU B 1 38 ? -14.742 0.06 -8.289 1 97.81 38 GLU B CA 1
ATOM 1668 C C . GLU B 1 38 ? -15.445 -0.543 -9.508 1 97.81 38 GLU B C 1
ATOM 1670 O O . GLU B 1 38 ? -15.172 -1.685 -9.883 1 97.81 38 GLU B O 1
ATOM 1675 N N . THR B 1 39 ? -16.234 0.219 -10.055 1 98.62 39 THR B N 1
ATOM 1676 C CA . THR B 1 39 ? -16.969 -0.237 -11.242 1 98.62 39 THR B CA 1
ATOM 1677 C C . THR B 1 39 ? -15.992 -0.559 -12.375 1 98.62 39 THR B C 1
ATOM 1679 O O . THR B 1 39 ? -16.125 -1.595 -13.031 1 98.62 39 THR B O 1
ATOM 1682 N N . SER B 1 40 ? -15.07 0.326 -12.57 1 98.5 40 SER B N 1
ATOM 1683 C CA . SER B 1 40 ? -14.07 0.114 -13.609 1 98.5 40 SER B CA 1
ATOM 1684 C C . SER B 1 40 ? -13.258 -1.151 -13.344 1 98.5 40 SER B C 1
ATOM 1686 O O . SER B 1 40 ? -12.992 -1.926 -14.266 1 98.5 40 SER B O 1
ATOM 1688 N N . ASP B 1 41 ? -12.93 -1.366 -12.102 1 98.31 41 ASP B N 1
ATOM 1689 C CA . ASP B 1 41 ? -12.188 -2.564 -11.734 1 98.31 41 ASP B CA 1
ATOM 1690 C C . ASP B 1 41 ? -12.984 -3.828 -12.047 1 98.31 41 ASP B C 1
ATOM 1692 O O . ASP B 1 41 ? -12.438 -4.805 -12.562 1 98.31 41 ASP B O 1
ATOM 1696 N N . LEU B 1 42 ? -14.203 -3.787 -11.805 1 98.5 42 LEU B N 1
ATOM 1697 C CA . LEU B 1 42 ? -15.062 -4.941 -12.039 1 98.5 42 LEU B CA 1
ATOM 1698 C C . LEU B 1 42 ? -15.203 -5.223 -13.531 1 98.5 42 LEU B C 1
ATOM 1700 O O . LEU B 1 42 ? -15.172 -6.379 -13.953 1 98.5 42 LEU B O 1
ATOM 1704 N N . ILE B 1 43 ? -15.336 -4.211 -14.242 1 98.5 43 ILE B N 1
ATOM 1705 C CA . ILE B 1 43 ? -15.453 -4.352 -15.688 1 98.5 43 ILE B CA 1
ATOM 1706 C C . ILE B 1 43 ? -14.172 -4.953 -16.266 1 98.5 43 ILE B C 1
ATOM 1708 O O . ILE B 1 43 ? -14.219 -5.879 -17.062 1 98.5 43 ILE B O 1
ATOM 1712 N N . GLN B 1 44 ? -13.07 -4.406 -15.797 1 97.94 44 GLN B N 1
ATOM 1713 C CA . GLN B 1 44 ? -11.773 -4.926 -16.234 1 97.94 44 GLN B CA 1
ATOM 1714 C C . GLN B 1 44 ? -11.617 -6.391 -15.836 1 97.94 44 GLN B C 1
ATOM 1716 O O . GLN B 1 44 ? -11.094 -7.191 -16.609 1 97.94 44 GLN B O 1
ATOM 1721 N N . GLU B 1 45 ? -12.062 -6.73 -14.625 1 97.69 45 GLU B N 1
ATOM 1722 C CA . GLU B 1 45 ? -11.984 -8.117 -14.172 1 97.69 45 GLU B CA 1
ATOM 1723 C C . GLU B 1 45 ? -12.82 -9.039 -15.055 1 97.69 45 GLU B C 1
ATOM 1725 O O . GLU B 1 45 ? -12.383 -10.133 -15.398 1 97.69 45 GLU B O 1
ATOM 1730 N N . LYS B 1 46 ? -13.977 -8.648 -15.391 1 97.56 46 LYS B N 1
ATOM 1731 C CA . LYS B 1 46 ? -14.836 -9.43 -16.281 1 97.56 46 LYS B CA 1
ATOM 1732 C C . LYS B 1 46 ? -14.148 -9.711 -17.609 1 97.56 46 LYS B C 1
ATOM 1734 O O . LYS B 1 46 ? -14.18 -10.844 -18.109 1 97.56 46 LYS B O 1
ATOM 1739 N N . HIS B 1 47 ? -13.57 -8.719 -18.094 1 97.25 47 HIS B N 1
ATOM 1740 C CA . HIS B 1 47 ? -12.828 -8.875 -19.344 1 97.25 47 HIS B CA 1
ATOM 1741 C C . HIS B 1 47 ? -11.648 -9.828 -19.172 1 97.25 47 HIS B C 1
ATOM 1743 O O . HIS B 1 47 ? -11.43 -10.703 -20.016 1 97.25 47 HIS B O 1
ATOM 1749 N N . THR B 1 48 ? -10.883 -9.648 -18.109 1 96.94 48 THR B N 1
ATOM 1750 C CA . THR B 1 48 ? -9.727 -10.492 -17.828 1 96.94 48 THR B CA 1
ATOM 1751 C C . THR B 1 48 ? -10.133 -11.961 -17.75 1 96.94 48 THR B C 1
ATOM 1753 O O . THR B 1 48 ? -9.5 -12.82 -18.359 1 96.94 48 THR B O 1
ATOM 1756 N N . ILE B 1 49 ? -11.195 -12.203 -17.047 1 97.5 49 ILE B N 1
ATOM 1757 C CA . ILE B 1 49 ? -11.68 -13.562 -16.875 1 97.5 49 ILE B CA 1
ATOM 1758 C C . ILE B 1 49 ? -12.031 -14.156 -18.25 1 97.5 49 ILE B C 1
ATOM 1760 O O . ILE B 1 49 ? -11.648 -15.281 -18.562 1 97.5 49 ILE B O 1
ATOM 1764 N N . LYS B 1 50 ? -12.719 -13.398 -19.031 1 96.94 50 LYS B N 1
ATOM 1765 C CA . LYS B 1 50 ? -13.102 -13.852 -20.375 1 96.94 50 LYS B CA 1
ATOM 1766 C C . LYS B 1 50 ? -11.875 -14.227 -21.188 1 96.94 50 LYS B C 1
ATOM 1768 O O . LYS B 1 50 ? -11.852 -15.281 -21.844 1 96.94 50 LYS B O 1
ATOM 1773 N N . VAL B 1 51 ? -10.836 -13.422 -21.109 1 96.81 51 VAL B N 1
ATOM 1774 C CA . VAL B 1 51 ? -9.641 -13.617 -21.922 1 96.81 51 VAL B CA 1
ATOM 1775 C C . VAL B 1 51 ? -8.867 -14.828 -21.422 1 96.81 51 VAL B C 1
ATOM 1777 O O . VAL B 1 51 ? -8.492 -15.703 -22.219 1 96.81 51 VAL B O 1
ATOM 1780 N N . ILE B 1 52 ? -8.672 -15 -20.156 1 96.5 52 ILE B N 1
ATOM 1781 C CA . ILE B 1 52 ? -7.762 -16.016 -19.625 1 96.5 52 ILE B CA 1
ATOM 1782 C C . ILE B 1 52 ? -8.438 -17.375 -19.641 1 96.5 52 ILE B C 1
ATOM 1784 O O . ILE B 1 52 ? -7.766 -18.406 -19.578 1 96.5 52 ILE B O 1
ATOM 1788 N N . THR B 1 53 ? -9.734 -17.391 -19.781 1 96.81 53 THR B N 1
ATOM 1789 C CA . THR B 1 53 ? -10.445 -18.656 -19.719 1 96.81 53 THR B CA 1
ATOM 1790 C C . THR B 1 53 ? -10.898 -19.094 -21.125 1 96.81 53 THR B C 1
ATOM 1792 O O . THR B 1 53 ? -11.57 -20.109 -21.281 1 96.81 53 THR B O 1
ATOM 1795 N N . ASP B 1 54 ? -10.562 -18.281 -22.094 1 96.62 54 ASP B N 1
ATOM 1796 C CA . ASP B 1 54 ? -10.891 -18.641 -23.469 1 96.62 54 ASP B CA 1
ATOM 1797 C C . ASP B 1 54 ? -10.141 -19.891 -23.891 1 96.62 54 ASP B C 1
ATOM 1799 O O . ASP B 1 54 ? -8.93 -19.844 -24.125 1 96.62 54 ASP B O 1
ATOM 1803 N N . LYS B 1 55 ? -10.812 -21 -24.125 1 94.81 55 LYS B N 1
ATOM 1804 C CA . LYS B 1 55 ? -10.195 -22.297 -24.406 1 94.81 55 LYS B CA 1
ATOM 1805 C C . LYS B 1 55 ? -9.625 -22.344 -25.812 1 94.81 55 LYS B C 1
ATOM 1807 O O . LYS B 1 55 ? -8.773 -23.188 -26.109 1 94.81 55 LYS B O 1
ATOM 1812 N N . LYS B 1 56 ? -10.148 -21.516 -26.656 1 95.69 56 LYS B N 1
ATOM 1813 C CA . LYS B 1 56 ? -9.57 -21.422 -28 1 95.69 56 LYS B CA 1
ATOM 1814 C C . LYS B 1 56 ? -8.172 -20.812 -27.969 1 95.69 56 LYS B C 1
ATOM 1816 O O . LYS B 1 56 ? -7.281 -21.266 -28.688 1 95.69 56 LYS B O 1
ATOM 1821 N N . MET B 1 57 ? -7.996 -19.875 -27.109 1 94.06 57 MET B N 1
ATOM 1822 C CA . MET B 1 57 ? -6.715 -19.188 -26.969 1 94.06 57 MET B CA 1
ATOM 1823 C C . MET B 1 57 ? -5.797 -19.938 -26.016 1 94.06 57 MET B C 1
ATOM 1825 O O . MET B 1 57 ? -4.586 -19.984 -26.219 1 94.06 57 MET B O 1
ATOM 1829 N N . HIS B 1 58 ? -6.484 -20.484 -24.969 1 94.75 58 HIS B N 1
ATOM 1830 C CA . HIS B 1 58 ? -5.734 -21.141 -23.906 1 94.75 58 HIS B CA 1
ATOM 1831 C C . HIS B 1 58 ? -6.305 -22.531 -23.609 1 94.75 58 HIS B C 1
ATOM 1833 O O . HIS B 1 58 ? -6.863 -22.766 -22.531 1 94.75 58 HIS B O 1
ATOM 1839 N N . PRO B 1 59 ? -6.09 -23.438 -24.516 1 94.75 59 PRO B N 1
ATOM 1840 C CA . PRO B 1 59 ? -6.691 -24.766 -24.359 1 94.75 59 PRO B CA 1
ATOM 1841 C C . PRO B 1 59 ? -6.16 -25.5 -23.125 1 94.75 59 PRO B C 1
ATOM 1843 O O . PRO B 1 59 ? -6.871 -26.328 -22.547 1 94.75 59 PRO B O 1
ATOM 1846 N N . ASP B 1 60 ? -4.898 -25.219 -22.703 1 95.06 60 ASP B N 1
ATOM 1847 C CA . ASP B 1 60 ? -4.285 -25.938 -21.594 1 95.06 60 ASP B CA 1
ATOM 1848 C C . ASP B 1 60 ? -4.098 -25.031 -20.391 1 95.06 60 ASP B C 1
ATOM 1850 O O . ASP B 1 60 ? -3.252 -25.281 -19.531 1 95.06 60 ASP B O 1
ATOM 1854 N N . GLY B 1 61 ? -4.871 -23.984 -20.391 1 96.06 61 GLY B N 1
ATOM 1855 C CA . GLY B 1 61 ? -4.695 -23 -19.344 1 96.06 61 GLY B CA 1
ATOM 1856 C C . GLY B 1 61 ? -3.602 -22 -19.625 1 96.06 61 GLY B C 1
ATOM 1857 O O . GLY B 1 61 ? -3.322 -21.703 -20.797 1 96.06 61 GLY B O 1
ATOM 1858 N N . PHE B 1 62 ? -3.111 -21.328 -18.578 1 95.94 62 PHE B N 1
ATOM 1859 C CA . PHE B 1 62 ? -2.125 -20.281 -18.812 1 95.94 62 PHE B CA 1
ATOM 1860 C C . PHE B 1 62 ? -1.018 -20.344 -17.766 1 95.94 62 PHE B C 1
ATOM 1862 O O . PHE B 1 62 ? -1.206 -20.906 -16.688 1 95.94 62 PHE B O 1
ATOM 1869 N N . LYS B 1 63 ? 0.133 -19.812 -18.203 1 94.69 63 LYS B N 1
ATOM 1870 C CA . LYS B 1 63 ? 1.283 -19.703 -17.312 1 94.69 63 LYS B CA 1
ATOM 1871 C C . LYS B 1 63 ? 1.264 -18.375 -16.547 1 94.69 63 LYS B C 1
ATOM 1873 O O . LYS B 1 63 ? 0.758 -17.375 -17.047 1 94.69 63 LYS B O 1
ATOM 1878 N N . THR B 1 64 ? 1.729 -18.422 -15.352 1 95.44 64 THR B N 1
ATOM 1879 C CA . THR B 1 64 ? 1.847 -17.25 -14.508 1 95.44 64 THR B CA 1
ATOM 1880 C C . THR B 1 64 ? 3.049 -17.359 -13.57 1 95.44 64 THR B C 1
ATOM 1882 O O . THR B 1 64 ? 3.83 -18.312 -13.68 1 95.44 64 THR B O 1
ATOM 1885 N N . GLN B 1 65 ? 3.266 -16.312 -12.867 1 94.44 65 GLN B N 1
ATOM 1886 C CA . GLN B 1 65 ? 4.332 -16.312 -11.867 1 94.44 65 GLN B CA 1
ATOM 1887 C C . GLN B 1 65 ? 3.775 -16.094 -10.469 1 94.44 65 GLN B C 1
ATOM 1889 O O . GLN B 1 65 ? 2.824 -15.328 -10.289 1 94.44 65 GLN B O 1
ATOM 1894 N N . VAL B 1 66 ? 4.344 -16.812 -9.523 1 95.12 66 VAL B N 1
ATOM 1895 C CA . VAL B 1 66 ? 3.953 -16.641 -8.125 1 95.12 66 VAL B CA 1
ATOM 1896 C C . VAL B 1 66 ? 5.078 -15.945 -7.359 1 95.12 66 VAL B C 1
ATOM 1898 O O . VAL B 1 66 ? 6.242 -16.328 -7.48 1 95.12 66 VAL B O 1
ATOM 1901 N N . ASN B 1 67 ? 4.645 -14.875 -6.668 1 94.75 67 ASN B N 1
ATOM 1902 C CA . ASN B 1 67 ? 5.594 -14.141 -5.84 1 94.75 67 ASN B CA 1
ATOM 1903 C C . ASN B 1 67 ? 5.957 -14.914 -4.578 1 94.75 67 ASN B C 1
ATOM 1905 O O . ASN B 1 67 ? 5.09 -15.219 -3.758 1 94.75 67 ASN B O 1
ATOM 1909 N N . ILE B 1 68 ? 7.195 -15.188 -4.434 1 94.25 68 ILE B N 1
ATOM 1910 C CA . ILE B 1 68 ? 7.59 -15.945 -3.254 1 94.25 68 ILE B CA 1
ATOM 1911 C C . ILE B 1 68 ? 8.203 -15.008 -2.219 1 94.25 68 ILE B C 1
ATOM 1913 O O . ILE B 1 68 ? 8.422 -15.398 -1.068 1 94.25 68 ILE B O 1
ATOM 1917 N N . GLY B 1 69 ? 8.516 -13.805 -2.631 1 95 69 GLY B N 1
ATOM 1918 C CA . GLY B 1 69 ? 9.047 -12.805 -1.72 1 95 69 GLY B CA 1
ATOM 1919 C C . GLY B 1 69 ? 10.414 -12.289 -2.133 1 95 69 GLY B C 1
ATOM 1920 O O . GLY B 1 69 ? 11.117 -12.938 -2.908 1 95 69 GLY B O 1
ATOM 1921 N N . CYS B 1 70 ? 10.688 -11.078 -1.702 1 96.06 70 CYS B N 1
ATOM 1922 C CA . CYS B 1 70 ? 11.992 -10.445 -1.878 1 96.06 70 CYS B CA 1
ATOM 1923 C C . CYS B 1 70 ? 12.406 -10.453 -3.344 1 96.06 70 CYS B C 1
ATOM 1925 O O . CYS B 1 70 ? 13.547 -10.805 -3.668 1 96.06 70 CYS B O 1
ATOM 1927 N N . ASN B 1 71 ? 11.484 -10.227 -4.266 1 94.94 71 ASN B N 1
ATOM 1928 C CA . ASN B 1 71 ? 11.641 -10.062 -5.707 1 94.94 71 ASN B CA 1
ATOM 1929 C C . ASN B 1 71 ? 11.883 -11.406 -6.402 1 94.94 71 ASN B C 1
ATOM 1931 O O . ASN B 1 71 ? 12.281 -11.438 -7.566 1 94.94 71 ASN B O 1
ATOM 1935 N N . PHE B 1 72 ? 11.672 -12.445 -5.602 1 97 72 PHE B N 1
ATOM 1936 C CA . PHE B 1 72 ? 11.758 -13.766 -6.219 1 97 72 PHE B CA 1
ATOM 1937 C C . PHE B 1 72 ? 10.375 -14.25 -6.648 1 97 72 PHE B C 1
ATOM 1939 O O . PHE B 1 72 ? 9.391 -14.047 -5.938 1 97 72 PHE B O 1
ATOM 1946 N N . PHE B 1 73 ? 10.391 -15.016 -7.793 1 97 73 PHE B N 1
ATOM 1947 C CA . PHE B 1 73 ? 9.195 -15.602 -8.367 1 97 73 PHE B CA 1
ATOM 1948 C C . PHE B 1 73 ? 9.453 -17.031 -8.828 1 97 73 PHE B C 1
ATOM 1950 O O . PHE B 1 73 ? 10.609 -17.422 -9.023 1 97 73 PHE B O 1
ATOM 1957 N N . MET B 1 74 ? 8.367 -17.766 -8.898 1 97.12 74 MET B N 1
ATOM 1958 C CA . MET B 1 74 ? 8.406 -19.062 -9.547 1 97.12 74 MET B CA 1
ATOM 1959 C C . MET B 1 74 ? 7.34 -19.172 -10.633 1 97.12 74 MET B C 1
ATOM 1961 O O . MET B 1 74 ? 6.254 -18.609 -10.5 1 97.12 74 MET B O 1
ATOM 1965 N N . GLU B 1 75 ? 7.73 -19.891 -11.664 1 96.44 75 GLU B N 1
ATOM 1966 C CA . GLU B 1 75 ? 6.738 -20.141 -12.703 1 96.44 75 GLU B CA 1
ATOM 1967 C C . GLU B 1 75 ? 5.641 -21.078 -12.211 1 96.44 75 GLU B C 1
ATOM 1969 O O . GLU B 1 75 ? 5.918 -22.062 -11.539 1 96.44 75 GLU B O 1
ATOM 1974 N N . ALA B 1 76 ? 4.422 -20.641 -12.477 1 97.25 76 ALA B N 1
ATOM 1975 C CA . ALA B 1 76 ? 3.252 -21.438 -12.133 1 97.25 76 ALA B CA 1
ATOM 1976 C C . ALA B 1 76 ? 2.297 -21.562 -13.312 1 97.25 76 ALA B C 1
ATOM 1978 O O . ALA B 1 76 ? 2.426 -20.844 -14.305 1 97.25 76 ALA B O 1
ATOM 1979 N N . ALA B 1 77 ? 1.411 -22.562 -13.227 1 97.44 77 ALA B N 1
ATOM 1980 C CA . ALA B 1 77 ? 0.428 -22.766 -14.289 1 97.44 77 ALA B CA 1
ATOM 1981 C C . ALA B 1 77 ? -0.971 -22.953 -13.711 1 97.44 77 ALA B C 1
ATOM 1983 O O . ALA B 1 77 ? -1.139 -23.594 -12.672 1 97.44 77 ALA B O 1
ATOM 1984 N N . VAL B 1 78 ? -1.883 -22.375 -14.383 1 97.94 78 VAL B N 1
ATOM 1985 C CA . VAL B 1 78 ? -3.299 -22.656 -14.18 1 97.94 78 VAL B CA 1
ATOM 1986 C C . VAL B 1 78 ? -3.807 -23.578 -15.289 1 97.94 78 VAL B C 1
ATOM 1988 O O . VAL B 1 78 ? -3.951 -23.141 -16.438 1 97.94 78 VAL B O 1
ATOM 1991 N N . ARG B 1 79 ? -4.098 -24.781 -14.914 1 95.88 79 ARG B N 1
ATOM 1992 C CA . ARG B 1 79 ? -4.465 -25.734 -15.945 1 95.88 79 ARG B CA 1
ATOM 1993 C C . ARG B 1 79 ? -5.98 -25.828 -16.094 1 95.88 79 ARG B C 1
ATOM 1995 O O . ARG B 1 79 ? -6.492 -26.016 -17.203 1 95.88 79 ARG B O 1
ATOM 2002 N N . ASP B 1 80 ? -6.625 -25.75 -15.008 1 95.69 80 ASP B N 1
ATOM 2003 C CA . ASP B 1 80 ? -8.086 -25.75 -15.023 1 95.69 80 ASP B CA 1
ATOM 2004 C C . ASP B 1 80 ? -8.641 -24.359 -14.734 1 95.69 80 ASP B C 1
ATOM 2006 O O . ASP B 1 80 ? -8.57 -23.875 -13.609 1 95.69 80 ASP B O 1
ATOM 2010 N N . THR B 1 81 ? -9.227 -23.781 -15.781 1 97 81 THR B N 1
ATOM 2011 C CA . THR B 1 81 ? -9.727 -22.422 -15.648 1 97 81 THR B CA 1
ATOM 2012 C C . THR B 1 81 ? -11.25 -22.406 -15.531 1 97 81 THR B C 1
ATOM 2014 O O . THR B 1 81 ? -11.891 -21.375 -15.719 1 97 81 THR B O 1
ATOM 2017 N N . SER B 1 82 ? -11.875 -23.531 -15.219 1 95.69 82 SER B N 1
ATOM 2018 C CA . SER B 1 82 ? -13.328 -23.641 -15.234 1 95.69 82 SER B CA 1
ATOM 2019 C C . SER B 1 82 ? -13.93 -23.156 -13.922 1 95.69 82 SER B C 1
ATOM 2021 O O . SER B 1 82 ? -15.141 -22.906 -13.836 1 95.69 82 SER B O 1
ATOM 2023 N N . THR B 1 83 ? -13.039 -23.078 -12.906 1 96.06 83 THR B N 1
ATOM 2024 C CA . THR B 1 83 ? -13.516 -22.672 -11.586 1 96.06 83 THR B CA 1
ATOM 2025 C C . THR B 1 83 ? -12.688 -21.5 -11.047 1 96.06 83 THR B C 1
ATOM 2027 O O . THR B 1 83 ? -11.477 -21.438 -11.281 1 96.06 83 THR B O 1
ATOM 2030 N N . LEU B 1 84 ? -13.367 -20.609 -10.367 1 97.5 84 LEU B N 1
ATOM 2031 C CA . LEU B 1 84 ? -12.758 -19.484 -9.672 1 97.5 84 LEU B CA 1
ATOM 2032 C C . LEU B 1 84 ? -13.016 -19.562 -8.172 1 97.5 84 LEU B C 1
ATOM 2034 O O . LEU B 1 84 ? -14.016 -20.156 -7.742 1 97.5 84 LEU B O 1
ATOM 2038 N N . LEU B 1 85 ? -12.086 -19.016 -7.465 1 97.69 85 LEU B N 1
ATOM 2039 C CA . LEU B 1 85 ? -12.25 -18.875 -6.023 1 97.69 85 LEU B CA 1
ATOM 2040 C C . LEU B 1 85 ? -12.445 -17.406 -5.641 1 97.69 85 LEU B C 1
ATOM 2042 O O . LEU B 1 85 ? -11.719 -16.531 -6.109 1 97.69 85 LEU B O 1
ATOM 2046 N N . MET B 1 86 ? -13.445 -17.219 -4.848 1 97.38 86 MET B N 1
ATOM 2047 C CA . MET B 1 86 ? -13.688 -15.875 -4.34 1 97.38 86 MET B CA 1
ATOM 2048 C C . MET B 1 86 ? -13.336 -15.789 -2.857 1 97.38 86 MET B C 1
ATOM 2050 O O . MET B 1 86 ? -13.828 -16.578 -2.051 1 97.38 86 MET B O 1
ATOM 2054 N N . ASN B 1 87 ? -12.508 -14.836 -2.533 1 96.81 87 ASN B N 1
ATOM 2055 C CA . ASN B 1 87 ? -12.133 -14.617 -1.14 1 96.81 87 ASN B CA 1
ATOM 2056 C C . ASN B 1 87 ? -13.203 -13.812 -0.397 1 96.81 87 ASN B C 1
ATOM 2058 O O . ASN B 1 87 ? -13.5 -12.68 -0.77 1 96.81 87 ASN B O 1
ATOM 2062 N N . LEU B 1 88 ? -13.688 -14.422 0.645 1 94.94 88 LEU B N 1
ATOM 2063 C CA . LEU B 1 88 ? -14.742 -13.789 1.421 1 94.94 88 LEU B CA 1
ATOM 2064 C C . LEU B 1 88 ? -14.188 -13.172 2.699 1 94.94 88 LEU B C 1
ATOM 2066 O O . LEU B 1 88 ? -14.93 -12.586 3.488 1 94.94 88 LEU B O 1
ATOM 2070 N N . GLY B 1 89 ? -12.93 -13.305 2.906 1 92.44 89 GLY B N 1
ATOM 2071 C CA . GLY B 1 89 ? -12.32 -12.883 4.16 1 92.44 89 GLY B CA 1
ATOM 2072 C C . GLY B 1 89 ? -12.188 -14.008 5.164 1 92.44 89 GLY B C 1
ATOM 2073 O O . GLY B 1 89 ? -12.852 -15.039 5.043 1 92.44 89 GLY B O 1
ATOM 2074 N N . LEU B 1 90 ? -11.188 -13.938 6.117 1 91.88 90 LEU B N 1
ATOM 2075 C CA . LEU B 1 90 ? -10.922 -14.891 7.191 1 91.88 90 LEU B CA 1
ATOM 2076 C C . LEU B 1 90 ? -10.539 -16.25 6.625 1 91.88 90 LEU B C 1
ATOM 2078 O O . LEU B 1 90 ? -11.008 -17.281 7.113 1 91.88 90 LEU B O 1
ATOM 2082 N N . ASN B 1 91 ? -9.945 -16.25 5.461 1 88.38 91 ASN B N 1
ATOM 2083 C CA . ASN B 1 91 ? -9.406 -17.422 4.77 1 88.38 91 ASN B CA 1
ATOM 2084 C C . ASN B 1 91 ? -10.516 -18.344 4.27 1 88.38 91 ASN B C 1
ATOM 2086 O O . ASN B 1 91 ? -10.383 -19.562 4.305 1 88.38 91 ASN B O 1
ATOM 2090 N N . THR B 1 92 ? -11.688 -17.688 4.078 1 95.5 92 THR B N 1
ATOM 2091 C CA . THR B 1 92 ? -12.812 -18.422 3.51 1 95.5 92 THR B CA 1
ATOM 2092 C C . THR B 1 92 ? -12.984 -18.094 2.029 1 95.5 92 THR B C 1
ATOM 2094 O O . THR B 1 92 ? -12.93 -16.922 1.637 1 95.5 92 THR B O 1
ATOM 2097 N N . TYR B 1 93 ? -13.188 -19.203 1.27 1 95.94 93 TYR B N 1
ATOM 2098 C CA . TYR B 1 93 ? -13.32 -19.047 -0.174 1 95.94 93 TYR B CA 1
ATOM 2099 C C . TYR B 1 93 ? -14.586 -19.734 -0.683 1 95.94 93 TYR B C 1
ATOM 2101 O O . TYR B 1 93 ? -14.953 -20.812 -0.21 1 95.94 93 TYR B O 1
ATOM 2109 N N . LEU B 1 94 ? -15.211 -19.078 -1.659 1 96.81 94 LEU B N 1
ATOM 2110 C CA . LEU B 1 94 ? -16.359 -19.625 -2.383 1 96.81 94 LEU B CA 1
ATOM 2111 C C . LEU B 1 94 ? -15.961 -20 -3.809 1 96.81 94 LEU B C 1
ATOM 2113 O O . LEU B 1 94 ? -15.266 -19.25 -4.488 1 96.81 94 LEU B O 1
ATOM 2117 N N . GLU B 1 95 ? -16.375 -21.203 -4.172 1 97.38 95 GLU B N 1
ATOM 2118 C CA . GLU B 1 95 ? -16.078 -21.641 -5.531 1 97.38 95 GLU B CA 1
ATOM 2119 C C . GLU B 1 95 ? -17.188 -21.219 -6.496 1 97.38 95 GLU B C 1
ATOM 2121 O O . GLU B 1 95 ? -18.375 -21.391 -6.195 1 97.38 95 GLU B O 1
ATOM 2126 N N . PHE B 1 96 ? -16.797 -20.672 -7.609 1 97.62 96 PHE B N 1
ATOM 2127 C CA . PHE B 1 96 ? -17.703 -20.266 -8.688 1 97.62 96 PHE B CA 1
ATOM 2128 C C . PHE B 1 96 ? -17.328 -20.969 -9.984 1 97.62 96 PHE B C 1
ATOM 2130 O O . PHE B 1 96 ? -16.141 -21.125 -10.297 1 97.62 96 PHE B O 1
ATOM 2137 N N . THR B 1 97 ? -18.359 -21.391 -10.727 1 97.5 97 THR B N 1
ATOM 2138 C CA . THR B 1 97 ? -18.125 -21.641 -12.141 1 97.5 97 THR B CA 1
ATOM 2139 C C . THR B 1 97 ? -17.922 -20.328 -12.898 1 97.5 97 THR B C 1
ATOM 2141 O O . THR B 1 97 ? -18.141 -19.25 -12.352 1 97.5 97 THR B O 1
ATOM 2144 N N . LEU B 1 98 ? -17.5 -20.406 -14.102 1 97 98 LEU B N 1
ATOM 2145 C CA . LEU B 1 98 ? -17.328 -19.219 -14.93 1 97 98 LEU B CA 1
ATOM 2146 C C . LEU B 1 98 ? -18.656 -18.469 -15.094 1 97 98 LEU B C 1
ATOM 2148 O O . LEU B 1 98 ? -18.688 -17.25 -15.031 1 97 98 LEU B O 1
ATOM 2152 N N . GLU B 1 99 ? -19.688 -19.25 -15.336 1 97.31 99 GLU B N 1
ATOM 2153 C CA . GLU B 1 99 ? -21 -18.656 -15.516 1 97.31 99 GLU B CA 1
ATOM 2154 C C . GLU B 1 99 ? -21.469 -17.922 -14.25 1 97.31 99 GLU B C 1
ATOM 2156 O O . GLU B 1 99 ? -21.953 -16.797 -14.32 1 97.31 99 GLU B O 1
ATOM 2161 N N . GLU B 1 100 ? -21.281 -18.547 -13.156 1 97.94 100 GLU B N 1
ATOM 2162 C CA . GLU B 1 100 ? -21.656 -17.953 -11.883 1 97.94 100 GLU B CA 1
ATOM 2163 C C . GLU B 1 100 ? -20.859 -16.688 -11.609 1 97.94 100 GLU B C 1
ATOM 2165 O O . GLU B 1 100 ? -21.406 -15.68 -11.148 1 97.94 100 GLU B O 1
ATOM 2170 N N . ALA B 1 101 ? -19.562 -16.703 -11.836 1 97.81 101 ALA B N 1
ATOM 2171 C CA . ALA B 1 101 ? -18.703 -15.547 -11.633 1 97.81 101 ALA B CA 1
ATOM 2172 C C . ALA B 1 101 ? -19.141 -14.375 -12.5 1 97.81 101 ALA B C 1
ATOM 2174 O O . ALA B 1 101 ? -19.219 -13.234 -12.031 1 97.81 101 ALA B O 1
ATOM 2175 N N . ASN B 1 102 ? -19.453 -14.672 -13.727 1 97.5 102 ASN B N 1
ATOM 2176 C CA . ASN B 1 102 ? -19.906 -13.633 -14.641 1 97.5 102 ASN B CA 1
ATOM 2177 C C . ASN B 1 102 ? -21.219 -13 -14.18 1 97.5 102 ASN B C 1
ATOM 2179 O O . ASN B 1 102 ? -21.375 -11.781 -14.227 1 97.5 102 ASN B O 1
ATOM 2183 N N . LYS B 1 103 ? -22.094 -13.828 -13.766 1 98.12 103 LYS B N 1
ATOM 2184 C CA . LYS B 1 103 ? -23.359 -13.32 -13.25 1 98.12 103 LYS B CA 1
ATOM 2185 C C . LYS B 1 103 ? -23.141 -12.445 -12.016 1 98.12 103 LYS B C 1
ATOM 2187 O O . LYS B 1 103 ? -23.75 -11.383 -11.883 1 98.12 103 LYS B O 1
ATOM 2192 N N . TYR B 1 104 ? -22.328 -12.953 -11.133 1 97.88 104 TYR B N 1
ATOM 2193 C CA . TYR B 1 104 ? -21.984 -12.203 -9.93 1 97.88 104 TYR B CA 1
ATOM 2194 C C . TYR B 1 104 ? -21.438 -10.828 -10.273 1 97.88 104 TYR B C 1
ATOM 2196 O O . TYR B 1 104 ? -21.875 -9.82 -9.719 1 97.88 104 TYR B O 1
ATOM 2204 N N . LEU B 1 105 ? -20.484 -10.727 -11.164 1 98.38 105 LEU B N 1
ATOM 2205 C CA . LEU B 1 105 ? -19.859 -9.477 -11.578 1 98.38 105 LEU B CA 1
ATOM 2206 C C . LEU B 1 105 ? -20.875 -8.547 -12.219 1 98.38 105 LEU B C 1
ATOM 2208 O O . LEU B 1 105 ? -20.891 -7.344 -11.945 1 98.38 105 LEU B O 1
ATOM 2212 N N . ASP B 1 106 ? -21.812 -9.117 -13.07 1 98.44 106 ASP B N 1
ATOM 2213 C CA . ASP B 1 106 ? -22.844 -8.312 -13.719 1 98.44 106 ASP B CA 1
ATOM 2214 C C . ASP B 1 106 ? -23.75 -7.66 -12.695 1 98.44 106 ASP B C 1
ATOM 2216 O O . ASP B 1 106 ? -24.062 -6.469 -12.797 1 98.44 106 ASP B O 1
ATOM 2220 N N . VAL B 1 107 ? -24.141 -8.422 -11.789 1 98.38 107 VAL B N 1
ATOM 2221 C CA . VAL B 1 107 ? -25.047 -7.922 -10.75 1 98.38 107 VAL B CA 1
ATOM 2222 C C . VAL B 1 107 ? -24.359 -6.816 -9.953 1 98.38 107 VAL B C 1
ATOM 2224 O O . VAL B 1 107 ? -24.953 -5.773 -9.68 1 98.38 107 VAL B O 1
ATOM 2227 N N . ARG B 1 108 ? -23.125 -7.023 -9.617 1 97.94 108 ARG B N 1
ATOM 2228 C CA . ARG B 1 108 ? -22.375 -6.047 -8.836 1 97.94 108 ARG B CA 1
ATOM 2229 C C . ARG B 1 108 ? -22.156 -4.766 -9.625 1 97.94 108 ARG B C 1
ATOM 2231 O O . ARG B 1 108 ? -22.297 -3.662 -9.094 1 97.94 108 ARG B O 1
ATOM 2238 N N . ILE B 1 109 ? -21.797 -4.938 -10.867 1 98.69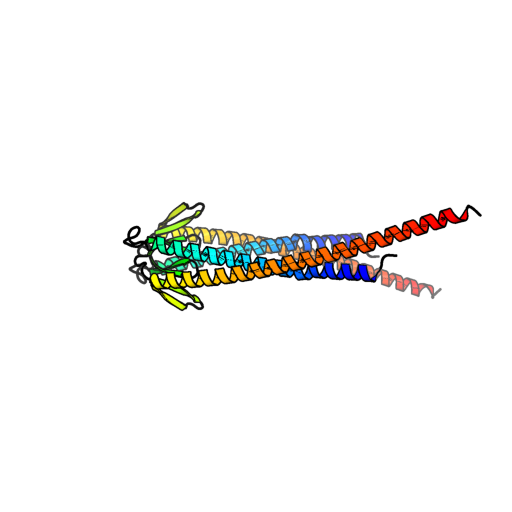 109 ILE B N 1
ATOM 2239 C CA . ILE B 1 109 ? -21.594 -3.783 -11.734 1 98.69 109 ILE B CA 1
ATOM 2240 C C . ILE B 1 109 ? -22.875 -2.957 -11.82 1 98.69 109 ILE B C 1
ATOM 2242 O O . ILE B 1 109 ? -22.844 -1.734 -11.664 1 98.69 109 ILE B O 1
ATOM 2246 N N . LYS B 1 110 ? -23.969 -3.627 -12.008 1 98.75 110 LYS B N 1
ATOM 2247 C CA . LYS B 1 110 ? -25.25 -2.941 -12.102 1 98.75 110 LYS B CA 1
ATOM 2248 C C . LYS B 1 110 ? -25.578 -2.203 -10.805 1 98.75 110 LYS B C 1
ATOM 2250 O O . LYS B 1 110 ? -26.031 -1.057 -10.836 1 98.75 110 LYS B O 1
ATOM 2255 N N . ALA B 1 111 ? -25.344 -2.811 -9.719 1 98.56 111 ALA B N 1
ATOM 2256 C CA . ALA B 1 111 ? -25.609 -2.197 -8.422 1 98.56 111 ALA B CA 1
ATOM 2257 C C . ALA B 1 111 ? -24.781 -0.934 -8.227 1 98.56 111 ALA B C 1
ATOM 2259 O O . ALA B 1 111 ? -25.281 0.096 -7.785 1 98.56 111 ALA B O 1
ATOM 2260 N N . PHE B 1 112 ? -23.484 -1.009 -8.594 1 98.56 112 PHE B N 1
ATOM 2261 C CA . PHE B 1 112 ? -22.594 0.137 -8.438 1 98.56 112 PHE B CA 1
ATOM 2262 C C . PHE B 1 112 ? -22.984 1.251 -9.406 1 98.56 112 PHE B C 1
ATOM 2264 O O . PHE B 1 112 ? -22.875 2.434 -9.07 1 98.56 112 PHE B O 1
ATOM 2271 N N . GLU B 1 113 ? -23.469 0.886 -10.594 1 98.69 113 GLU B N 1
ATOM 2272 C CA . GLU B 1 113 ? -23.938 1.884 -11.547 1 98.69 113 GLU B CA 1
ATOM 2273 C C . GLU B 1 113 ? -25.156 2.627 -11.016 1 98.69 113 GLU B C 1
ATOM 2275 O O . GLU B 1 113 ? -25.281 3.842 -11.195 1 98.69 113 GLU B O 1
ATOM 2280 N N . GLU B 1 114 ? -26.031 1.95 -10.391 1 98.75 114 GLU B N 1
ATOM 2281 C CA . GLU B 1 114 ? -27.203 2.57 -9.789 1 98.75 114 GLU B CA 1
ATOM 2282 C C . GLU B 1 114 ? -26.812 3.506 -8.648 1 98.75 114 GLU B C 1
ATOM 2284 O O . GLU B 1 114 ? -27.359 4.602 -8.523 1 98.75 114 GLU B O 1
ATOM 2289 N N . MET B 1 115 ? -25.875 3.086 -7.883 1 98.75 115 MET B N 1
ATOM 2290 C CA . MET B 1 115 ? -25.391 3.932 -6.797 1 98.75 115 MET B CA 1
ATOM 2291 C C . MET B 1 115 ? -24.734 5.195 -7.348 1 98.75 115 MET B C 1
ATOM 2293 O O . MET B 1 115 ? -24.938 6.289 -6.812 1 98.75 115 MET B O 1
ATOM 2297 N N . ALA B 1 116 ? -23.953 4.996 -8.398 1 98.81 116 ALA B N 1
ATOM 2298 C CA . ALA B 1 116 ? -23.297 6.145 -9.031 1 98.81 116 ALA B CA 1
ATOM 2299 C C . ALA B 1 116 ? -24.328 7.156 -9.523 1 98.81 116 ALA B C 1
ATOM 2301 O O . ALA B 1 116 ? -24.172 8.359 -9.32 1 98.81 116 ALA B O 1
ATOM 2302 N N . THR B 1 117 ? -25.391 6.688 -10.109 1 98.75 117 THR B N 1
ATOM 2303 C CA . THR B 1 117 ? -26.453 7.547 -10.609 1 98.75 117 THR B CA 1
ATOM 2304 C C . THR B 1 117 ? -27.109 8.312 -9.461 1 98.75 117 THR B C 1
ATOM 2306 O O . THR B 1 117 ? -27.344 9.523 -9.57 1 98.75 117 THR B O 1
ATOM 2309 N N . ALA B 1 118 ? -27.328 7.68 -8.375 1 98.75 118 ALA B N 1
ATOM 2310 C CA . ALA B 1 118 ? -27.938 8.312 -7.207 1 98.75 118 ALA B CA 1
ATOM 2311 C C . ALA B 1 118 ? -27.031 9.406 -6.648 1 98.75 118 ALA B C 1
ATOM 2313 O O . ALA B 1 118 ? -27.5 10.477 -6.262 1 98.75 118 ALA B O 1
ATOM 2314 N N . LEU B 1 119 ? -25.766 9.094 -6.645 1 98.81 119 LEU B N 1
ATOM 2315 C CA . LEU B 1 119 ? -24.797 10.062 -6.137 1 98.81 119 LEU B CA 1
ATOM 2316 C C . LEU B 1 119 ? -24.688 11.258 -7.074 1 98.81 119 LEU B C 1
ATOM 2318 O O . LEU B 1 119 ? -24.547 12.398 -6.621 1 98.81 119 LEU B O 1
ATOM 2322 N N . GLN B 1 120 ? -24.719 11.047 -8.367 1 98.81 120 GLN B N 1
ATOM 2323 C CA . GLN B 1 120 ? -24.719 12.13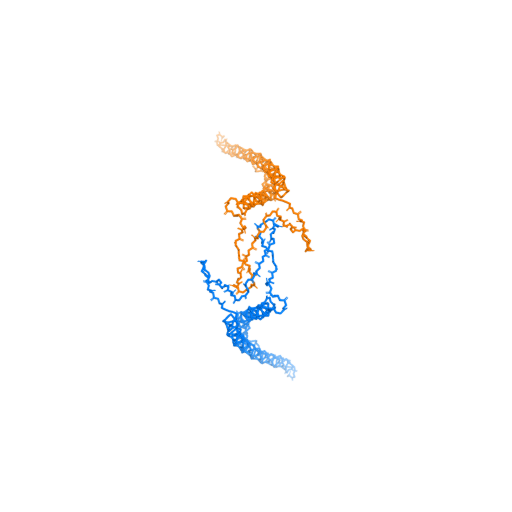3 -9.344 1 98.81 120 GLN B CA 1
ATOM 2324 C C . GLN B 1 120 ? -25.922 13.047 -9.156 1 98.81 120 GLN B C 1
ATOM 2326 O O . GLN B 1 120 ? -25.781 14.273 -9.203 1 98.81 120 GLN B O 1
ATOM 2331 N N . ASP B 1 121 ? -27.078 12.477 -8.898 1 98.75 121 ASP B N 1
ATOM 2332 C CA . ASP B 1 121 ? -28.297 13.234 -8.641 1 98.75 121 ASP B CA 1
ATOM 2333 C C . ASP B 1 121 ? -28.156 14.078 -7.371 1 98.75 121 ASP B C 1
ATOM 2335 O O . ASP B 1 121 ? -28.531 15.25 -7.352 1 98.75 121 ASP B O 1
ATOM 2339 N N . LYS B 1 122 ? -27.625 13.453 -6.398 1 98.75 122 LYS B N 1
ATOM 2340 C CA . LYS B 1 122 ? -27.406 14.164 -5.145 1 98.75 122 LYS B CA 1
ATOM 2341 C C . LYS B 1 122 ? -26.469 15.352 -5.332 1 98.75 122 LYS B C 1
ATOM 2343 O O . LYS B 1 122 ? -26.734 16.453 -4.836 1 98.75 122 LYS B O 1
ATOM 2348 N N . ALA B 1 123 ? -25.406 15.109 -6.047 1 98.81 123 ALA B N 1
ATOM 2349 C CA . ALA B 1 123 ? -24.453 16.188 -6.336 1 98.81 123 ALA B CA 1
ATOM 2350 C C . ALA B 1 123 ? -25.125 17.328 -7.094 1 98.81 123 ALA B C 1
ATOM 2352 O O . ALA B 1 123 ? -24.906 18.5 -6.789 1 98.81 123 ALA B O 1
ATOM 2353 N N . ALA B 1 124 ? -25.906 17 -8.055 1 98.69 124 ALA B N 1
ATOM 2354 C CA . ALA B 1 124 ? -26.625 18 -8.844 1 98.69 124 ALA B CA 1
ATOM 2355 C C . ALA B 1 124 ? -27.562 18.828 -7.969 1 98.69 124 ALA B C 1
ATOM 2357 O O . ALA B 1 124 ? -27.641 20.047 -8.133 1 98.69 124 ALA B O 1
ATOM 2358 N N . LYS B 1 125 ? -28.219 18.234 -7.074 1 98.75 125 LYS B N 1
ATOM 2359 C CA . LYS B 1 125 ? -29.109 18.922 -6.156 1 98.75 125 LYS B CA 1
ATOM 2360 C C . LYS B 1 125 ? -28.344 19.891 -5.258 1 98.75 125 LYS B C 1
ATOM 2362 O O . LYS B 1 125 ? -28.781 21.016 -5.031 1 98.75 125 LYS B O 1
ATOM 2367 N N . ILE B 1 126 ? -27.219 19.391 -4.828 1 98.81 126 ILE B N 1
ATOM 2368 C CA . ILE B 1 126 ? -26.391 20.266 -3.979 1 98.81 126 ILE B CA 1
ATOM 2369 C C . ILE B 1 126 ? -25.922 21.469 -4.777 1 98.81 126 ILE B C 1
ATOM 2371 O O . ILE B 1 126 ? -25.969 22.594 -4.293 1 98.81 126 ILE B O 1
ATOM 2375 N N . ARG B 1 127 ? -25.469 21.297 -5.961 1 98.62 127 ARG B N 1
ATOM 2376 C CA . ARG B 1 127 ? -25.016 22.375 -6.836 1 98.62 127 ARG B CA 1
ATOM 2377 C C . ARG B 1 127 ? -26.141 23.375 -7.094 1 98.62 127 ARG B C 1
ATOM 2379 O O . ARG B 1 127 ? -25.906 24.594 -7.09 1 98.62 127 ARG B O 1
ATOM 2386 N N . ALA B 1 128 ? -27.312 22.812 -7.316 1 98.44 128 ALA B N 1
ATOM 2387 C CA . ALA B 1 128 ? -28.469 23.688 -7.527 1 98.44 128 ALA B CA 1
ATOM 2388 C C . ALA B 1 128 ? -28.75 24.531 -6.285 1 98.44 128 ALA B C 1
ATOM 2390 O O . ALA B 1 128 ? -29.062 25.719 -6.387 1 98.44 128 ALA B O 1
ATOM 2391 N N . HIS B 1 129 ? -28.625 23.938 -5.18 1 98.44 129 HIS B N 1
ATOM 2392 C CA . HIS B 1 129 ? -28.828 24.641 -3.924 1 98.44 129 HIS B CA 1
ATOM 2393 C C . HIS B 1 129 ? -27.797 25.75 -3.73 1 98.44 129 HIS B C 1
ATOM 2395 O O . HIS B 1 129 ? -28.156 26.875 -3.359 1 98.44 129 HIS B O 1
ATOM 2401 N N . ILE B 1 130 ? -26.625 25.422 -4.02 1 98.62 130 ILE B N 1
ATOM 2402 C CA . ILE B 1 130 ? -25.547 26.406 -3.934 1 98.62 130 ILE B CA 1
ATOM 2403 C C . ILE B 1 130 ? -25.844 27.562 -4.871 1 98.62 130 ILE B C 1
ATOM 2405 O O . ILE B 1 130 ? -25.766 28.734 -4.473 1 98.62 130 ILE B O 1
ATOM 2409 N N . LYS B 1 131 ? -26.172 27.281 -6.035 1 98.25 131 LYS B N 1
ATOM 2410 C CA . LYS B 1 131 ? -26.469 28.312 -7.035 1 98.25 131 LYS B CA 1
ATOM 2411 C C . LYS B 1 131 ? -27.625 29.203 -6.59 1 98.25 131 LYS B C 1
ATOM 2413 O O . LYS B 1 131 ? -27.562 30.422 -6.699 1 98.25 131 LYS B O 1
ATOM 2418 N N . MET B 1 132 ? -28.609 28.609 -6.066 1 98 132 MET B N 1
ATOM 2419 C CA . MET B 1 132 ? -29.781 29.344 -5.59 1 98 132 MET B CA 1
ATOM 2420 C C . MET B 1 132 ? -29.391 30.297 -4.457 1 98 132 MET B C 1
ATOM 2422 O O . MET B 1 132 ? -29.812 31.453 -4.445 1 98 132 MET B O 1
ATOM 2426 N N . MET B 1 133 ? -28.578 29.828 -3.605 1 98.12 133 MET B N 1
ATOM 2427 C CA . MET B 1 133 ? -28.172 30.656 -2.469 1 98.12 133 MET B CA 1
ATOM 2428 C C . MET B 1 133 ? -27.266 31.797 -2.922 1 98.12 133 MET B C 1
ATOM 2430 O O . MET B 1 133 ? -27.359 32.906 -2.41 1 98.12 133 MET B O 1
ATOM 2434 N N . LEU B 1 134 ? -26.453 31.5 -3.883 1 97.81 134 LEU B N 1
ATOM 2435 C CA . LEU B 1 134 ? -25.562 32.531 -4.414 1 97.81 134 LEU B CA 1
ATOM 2436 C C . LEU B 1 134 ? -26.375 33.625 -5.117 1 97.81 134 LEU B C 1
ATOM 2438 O O . LEU B 1 134 ? -26.062 34.812 -4.992 1 97.81 134 LEU B O 1
ATOM 2442 N N . ILE B 1 135 ? -27.391 33.25 -5.844 1 97.44 135 ILE B N 1
ATOM 2443 C CA . ILE B 1 135 ? -28.297 34.219 -6.48 1 97.44 135 ILE B CA 1
ATOM 2444 C C . ILE B 1 135 ? -28.969 35.062 -5.41 1 97.44 135 ILE B C 1
ATOM 2446 O O . ILE B 1 135 ? -29.031 36.281 -5.543 1 97.44 135 ILE B O 1
ATOM 2450 N N . GLY B 1 136 ? -29.422 34.438 -4.355 1 96.25 136 GLY B N 1
ATOM 2451 C CA . GLY B 1 136 ? -30.016 35.156 -3.24 1 96.25 136 GLY B CA 1
ATOM 2452 C C . GLY B 1 136 ? -29.078 36.156 -2.609 1 96.25 136 GLY B C 1
ATOM 2453 O O . GLY B 1 136 ? -29.469 37.312 -2.336 1 96.25 136 GLY B O 1
ATOM 2454 N N . ILE B 1 137 ? -27.859 35.75 -2.426 1 96.75 137 ILE B N 1
ATOM 2455 C CA . ILE B 1 137 ? -26.844 36.625 -1.873 1 96.75 137 ILE B CA 1
ATOM 2456 C C . ILE B 1 137 ? -26.625 37.812 -2.814 1 96.75 137 ILE B C 1
ATOM 2458 O O . ILE B 1 137 ? -26.531 38.938 -2.369 1 96.75 137 ILE B O 1
ATOM 2462 N N . GLY B 1 138 ? -26.547 37.562 -4.066 1 95.69 138 GLY B N 1
ATOM 2463 C CA . GLY B 1 138 ? -26.391 38.625 -5.055 1 95.69 138 GLY B CA 1
ATOM 2464 C C . GLY B 1 138 ? -27.516 39.656 -5.004 1 95.69 138 GLY B C 1
ATOM 2465 O O . GLY B 1 138 ? -27.266 40.875 -5.074 1 95.69 138 GLY B O 1
ATOM 2466 N N . GLN B 1 139 ? -28.703 39.219 -4.863 1 95.62 139 GLN B N 1
ATOM 2467 C CA . GLN B 1 139 ? -29.859 40.125 -4.773 1 95.62 139 GLN B CA 1
ATOM 2468 C C . GLN B 1 139 ? -29.797 40.969 -3.518 1 95.62 139 GLN B C 1
ATOM 2470 O O . GLN B 1 139 ? -30.094 42.188 -3.564 1 95.62 139 GLN B O 1
ATOM 2475 N N . LEU B 1 140 ? -29.391 40.344 -2.434 1 93.69 140 LEU B N 1
ATOM 2476 C CA . LEU B 1 140 ? -29.266 41.094 -1.18 1 93.69 140 LEU B CA 1
ATOM 2477 C C . LEU B 1 140 ? -28.172 42.156 -1.279 1 93.69 140 LEU B C 1
ATOM 2479 O O . LEU B 1 140 ? -28.328 43.25 -0.791 1 93.69 140 LEU B O 1
ATOM 2483 N N . GLN B 1 141 ? -27.109 41.719 -1.914 1 93.69 141 GLN B N 1
ATOM 2484 C CA . GLN B 1 141 ? -26 42.656 -2.09 1 93.69 141 GLN B CA 1
ATOM 2485 C C . GLN B 1 141 ? -26.406 43.812 -2.986 1 93.69 141 GLN B C 1
ATOM 2487 O O . GLN B 1 141 ? -26.016 44.969 -2.734 1 93.69 141 GLN B O 1
ATOM 2492 N N . ASP B 1 142 ? -27.188 43.594 -4.055 1 91.62 142 ASP B N 1
ATOM 2493 C CA . ASP B 1 142 ? -27.688 44.625 -4.945 1 91.62 142 ASP B CA 1
ATOM 2494 C C . ASP B 1 142 ? -28.594 45.594 -4.199 1 91.62 142 ASP B C 1
ATOM 2496 O O . ASP B 1 142 ? -28.531 46.812 -4.418 1 91.62 142 ASP B O 1
ATOM 2500 N N . GLU B 1 143 ? -29.359 45.156 -3.355 1 88.31 143 GLU B N 1
ATOM 2501 C CA . GLU B 1 143 ? -30.25 45.969 -2.547 1 88.31 143 GLU B CA 1
ATOM 2502 C C . GLU B 1 143 ? -29.469 46.875 -1.604 1 88.31 143 GLU B C 1
ATOM 2504 O O . GLU B 1 143 ? -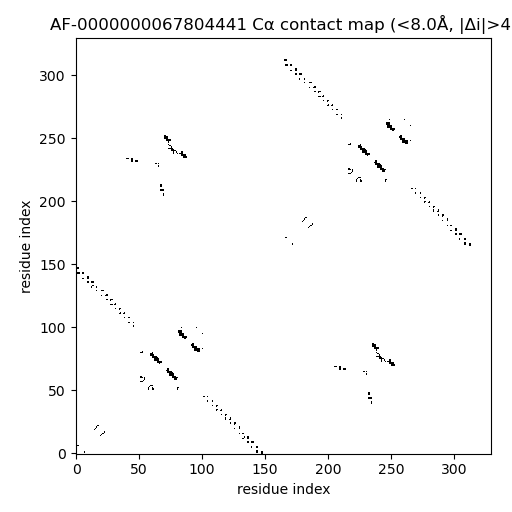29.812 48.062 -1.428 1 88.31 143 GLU B O 1
ATOM 2509 N N . LEU B 1 144 ? -28.438 46.312 -1.028 1 88.12 144 LEU B N 1
ATOM 2510 C CA . LEU B 1 144 ? -27.594 47.094 -0.135 1 88.12 144 LEU B CA 1
ATOM 2511 C C . LEU B 1 144 ? -26.891 48.219 -0.893 1 88.12 144 LEU B C 1
ATOM 2513 O O . LEU B 1 144 ? -26.797 49.312 -0.393 1 88.12 144 LEU B O 1
ATOM 2517 N N . ASN B 1 145 ? -26.5 47.938 -2.094 1 87.62 145 ASN B N 1
ATOM 2518 C CA . ASN B 1 145 ? -25.812 48.906 -2.912 1 87.62 145 ASN B CA 1
ATOM 2519 C C . ASN B 1 145 ? -26.75 50 -3.387 1 87.62 145 ASN B C 1
ATOM 2521 O O . ASN B 1 145 ? -26.359 51.188 -3.467 1 87.62 145 ASN B O 1
ATOM 2525 N N . MET B 1 146 ? -27.922 49.75 -3.709 1 85.81 146 MET B N 1
ATOM 2526 C CA . MET B 1 146 ? -28.906 50.719 -4.152 1 85.81 146 MET B CA 1
ATOM 2527 C C . MET B 1 146 ? -29.297 51.656 -3.008 1 85.81 146 MET B C 1
ATOM 2529 O O . MET B 1 146 ? -29.484 52.844 -3.215 1 85.81 146 MET B O 1
ATOM 2533 N N . GLU B 1 147 ? -29.391 51.125 -1.858 1 80.81 147 GLU B N 1
ATOM 2534 C CA . GLU B 1 147 ? -29.734 51.938 -0.693 1 80.81 147 GLU B CA 1
ATOM 2535 C C . GLU B 1 147 ? -28.609 52.875 -0.326 1 80.81 147 GLU B C 1
ATOM 2537 O O . GLU B 1 147 ? -28.859 54.031 0.045 1 80.81 147 GLU B O 1
ATOM 2542 N N . ASP B 1 148 ? -27.469 52.375 -0.472 1 79.44 148 ASP B N 1
ATOM 2543 C CA . ASP B 1 148 ? -26.297 53.219 -0.19 1 79.44 148 ASP B CA 1
ATOM 2544 C C . ASP B 1 148 ? -26.203 54.344 -1.192 1 79.44 148 ASP B C 1
ATOM 2546 O O . ASP B 1 148 ? -25.859 55.5 -0.822 1 79.44 148 ASP B O 1
ATOM 2550 N N . SER B 1 149 ? -26.484 54.156 -2.424 1 81.12 149 SER B N 1
ATOM 2551 C CA . SER B 1 149 ? -26.453 55.188 -3.455 1 81.12 149 SER B CA 1
ATOM 2552 C C . SER B 1 149 ? -27.547 56.219 -3.227 1 81.12 149 SER B C 1
ATOM 2554 O O . SER B 1 149 ? -27.312 57.438 -3.375 1 81.12 149 SER B O 1
ATOM 2556 N N . LYS B 1 150 ? -28.641 55.844 -2.834 1 77.25 150 LYS B N 1
ATOM 2557 C CA . LYS B 1 150 ? -29.75 56.781 -2.566 1 77.25 150 LYS B CA 1
ATOM 2558 C C . LYS B 1 150 ? -29.422 57.688 -1.382 1 77.25 150 LYS B C 1
ATOM 2560 O O . LYS B 1 150 ? -29.75 58.875 -1.395 1 77.25 150 LYS B O 1
ATOM 2565 N N . ARG B 1 151 ? -28.812 57.156 -0.432 1 74.81 151 ARG B N 1
ATOM 2566 C CA . ARG B 1 151 ? -28.453 57.938 0.749 1 74.81 151 ARG B CA 1
ATOM 2567 C C . ARG B 1 151 ? -27.375 58.969 0.418 1 74.81 151 ARG B C 1
ATOM 2569 O O . ARG B 1 151 ? -27.406 60.094 0.939 1 74.81 151 ARG B O 1
ATOM 2576 N N . ARG B 1 152 ? -26.484 58.594 -0.439 1 78.38 152 ARG B N 1
ATOM 2577 C CA . ARG B 1 152 ? -25.438 59.531 -0.851 1 78.38 152 ARG B CA 1
ATOM 2578 C C . ARG B 1 152 ? -26.016 60.688 -1.669 1 78.38 152 ARG B C 1
ATOM 2580 O O . ARG B 1 152 ? -25.609 61.844 -1.509 1 78.38 152 ARG B O 1
ATOM 2587 N N . ASN B 1 153 ? -26.938 60.375 -2.461 1 76.19 153 ASN B N 1
ATOM 2588 C CA . ASN B 1 153 ? -27.562 61.406 -3.285 1 76.19 153 ASN B CA 1
ATOM 2589 C C . ASN B 1 153 ? -28.391 62.375 -2.443 1 76.19 153 ASN B C 1
ATOM 2591 O O . ASN B 1 153 ? -28.391 63.594 -2.695 1 76.19 153 ASN B O 1
ATOM 2595 N N . VAL B 1 154 ? -29.094 61.906 -1.495 1 73.94 154 VAL B N 1
ATOM 2596 C CA . VAL B 1 154 ? -29.906 62.75 -0.634 1 73.94 154 VAL B CA 1
ATOM 2597 C C . VAL B 1 154 ? -29.016 63.656 0.205 1 73.94 154 VAL B C 1
ATOM 2599 O O . VAL B 1 154 ? -29.328 64.812 0.425 1 73.94 154 VAL B O 1
ATOM 2602 N N . HIS B 1 155 ? -27.938 63 0.636 1 69.81 155 HIS B N 1
ATOM 2603 C CA . HIS B 1 155 ? -26.984 63.812 1.396 1 69.81 155 HIS B CA 1
ATOM 2604 C C . HIS B 1 155 ? -26.344 64.875 0.522 1 69.81 155 HIS B C 1
ATOM 2606 O O . HIS B 1 155 ? -26.125 66 0.978 1 69.81 155 HIS B O 1
ATOM 2612 N N . ASP B 1 156 ? -26.109 64.688 -0.666 1 74.56 156 ASP B N 1
ATOM 2613 C CA . ASP B 1 156 ? -25.547 65.688 -1.588 1 74.56 156 ASP B CA 1
ATOM 2614 C C . ASP B 1 156 ? -26.547 66.75 -1.931 1 74.56 156 ASP B C 1
ATOM 2616 O O . ASP B 1 156 ? -26.203 67.938 -2 1 74.56 156 ASP B O 1
ATOM 2620 N N . GLU B 1 157 ? -27.797 66.5 -2.023 1 72.44 157 GLU B N 1
ATOM 2621 C CA . GLU B 1 157 ? -28.828 67.438 -2.328 1 72.44 157 GLU B CA 1
ATOM 2622 C C . GLU B 1 157 ? -29.125 68.312 -1.121 1 72.44 157 GLU B C 1
ATOM 2624 O O . GLU B 1 157 ? -29.453 69.5 -1.274 1 72.44 157 GLU B O 1
ATOM 2629 N N . SER B 1 158 ? -29.031 67.75 0.003 1 71 158 SER B N 1
ATOM 2630 C CA . SER B 1 158 ? -29.266 68.562 1.21 1 71 158 SER B CA 1
ATOM 2631 C C . SER B 1 158 ? -28.141 69.562 1.447 1 71 158 SER B C 1
ATOM 2633 O O . SER B 1 158 ? -28.375 70.625 2 1 71 158 SER B O 1
ATOM 2635 N N . LEU B 1 159 ? -27.031 69.375 0.962 1 65.25 159 LEU B N 1
ATOM 2636 C CA . LEU B 1 159 ? -25.906 70.312 1.091 1 65.25 159 LEU B CA 1
ATOM 2637 C C . LEU B 1 159 ? -26.016 71.438 0.097 1 65.25 159 LEU B C 1
ATOM 2639 O O . LEU B 1 159 ? -25.641 72.562 0.407 1 65.25 159 LEU B O 1
ATOM 2643 N N . TYR B 1 160 ? -26.578 71.312 -0.975 1 68.38 160 TYR B N 1
ATOM 2644 C CA . TYR B 1 160 ? -26.703 72.375 -1.984 1 68.38 160 TYR B CA 1
ATOM 2645 C C . TYR B 1 160 ? -27.984 73.125 -1.801 1 68.38 160 TYR B C 1
ATOM 2647 O O . TYR B 1 160 ? -28.172 74.188 -2.439 1 68.38 160 TYR B O 1
ATOM 2655 N N . GLY B 1 161 ? -28.844 72.688 -1.077 1 59.69 161 GLY B N 1
ATOM 2656 C CA . GLY B 1 161 ? -30.078 73.438 -0.872 1 59.69 161 GLY B CA 1
ATOM 2657 C C . GLY B 1 161 ? -29.906 74.562 0.14 1 59.69 161 GLY B C 1
ATOM 2658 O O . GLY B 1 161 ? -30.859 75.312 0.4 1 59.69 161 GLY B O 1
ATOM 2659 N N . VAL B 1 162 ? -28.906 74.688 1.026 1 59 162 VAL B N 1
ATOM 2660 C CA . VAL B 1 162 ? -28.812 75.75 2.045 1 59 162 VAL B CA 1
ATOM 2661 C C . VAL B 1 162 ? -28.312 77 1.411 1 59 162 VAL B C 1
ATOM 2663 O O . VAL B 1 162 ? -28.281 78.062 2.066 1 59 162 VAL B O 1
ATOM 2666 N N . LYS B 1 163 ? -27.672 77.062 0.239 1 53.59 163 LYS B N 1
ATOM 2667 C CA . LYS B 1 163 ? -27.094 78.375 -0.122 1 53.59 163 LYS B CA 1
ATOM 2668 C C . LYS B 1 163 ? -28.172 79.312 -0.648 1 53.59 163 LYS B C 1
ATOM 2670 O O . LYS B 1 163 ? -27.891 80.438 -0.929 1 53.59 163 LYS B O 1
ATOM 2675 N N . GLU B 1 164 ? -29.312 78.75 -1.146 1 48.47 164 GLU B N 1
ATOM 2676 C CA . GLU B 1 164 ? -30.078 79.812 -1.805 1 48.47 164 GLU B CA 1
ATOM 2677 C C . GLU B 1 164 ? -30.938 80.562 -0.803 1 48.47 164 GLU B C 1
ATOM 2679 O O . GLU B 1 164 ? -31.719 81.438 -1.185 1 48.47 164 GLU B O 1
ATOM 2684 N N . ARG B 1 165 ? -30.797 80.375 0.608 1 36.75 165 ARG B N 1
ATOM 2685 C CA . ARG B 1 165 ? -31.484 81.438 1.32 1 36.75 165 ARG B CA 1
ATOM 2686 C C . ARG B 1 165 ? -30.547 82.562 1.629 1 36.75 165 ARG B C 1
ATOM 2688 O O . ARG B 1 165 ? -29.359 82.375 1.899 1 36.75 165 ARG B O 1
#

Organism: Spodoptera frugiperda (NCBI:txid7108)

InterPro domains:
  IPR003994 Ubiquitously expressed transcript protein UXT [PR01502] (12-32)
  IPR003994 Ubiquitously expressed transcript protein UXT [PR01502] (60-73)
  IPR003994 Ubiquitously expressed transcript protein UXT [PR01502] (100-110)
  IPR004127 Prefoldin alpha-like [PF02996] (22-138)
  IPR009053 Prefoldin [G3DSA:1.10.287.370] (12-152)

Sequence (330 aa):
MSDPKVEETIFKYETFINDVLREDLRRVQIRLEKINTETSDLIQEKHTIKVITDKKMHPDGFKTQVNIGCNFFMEAAVRDTSTLLMNLGLNTYLEFTLEEANKYLDVRIKAFEEMATALQDKAAKIRAHIKMMLIGIGQLQDELNMEDSKRRNVHDESLYGVKERMSDPKVEETIFKYETFINDVLREDLRRVQIRLEKINTETSDLIQEKHTIKVITDKKMHPDGFKTQVNIGCNFFMEAAVRDTSTLLMNLGLNTYLEFTLEEANKYLDVRIKAFEEMATALQDKAAKIRAHIKMMLIGIGQLQDELNMEDSKRRNVHDESLYGVKER

Radius of gyration: 38.53 Å; Cα contacts (8 Å, |Δi|>4): 306; chains: 2; bounding box: 61×116×92 Å

Secondary structure (DSSP, 8-state):
---HHHHHHHHHHHHHIIIIIHHHHHHHHHHHHHHHHHHHHHHHHHHHHHHHT-TTT-TT-EEEEEEEETTEEEEEEE---SEEEEEEETTEEEEEEHHHHHHHHHHHHHHHHHHHHHHHHHHHHHHHHHHHHHHHHHHHHHHHHHHHHHHHHHHHHHHHTTTT-/---HHHHHHHHHHHHHIIIIIHHHHHHHHHHHHHHHHHHHHHHHHHHHHHHHT-TTT-TT-EEEEEEEETTEEEEEEE---SEEEEEEETTEEEEEEHHHHHHHHHHHHHHHHHHHHHHHHHHHHHHHHHHHHHHHHHHHHHHHHHHHHHHHHHHHHHHHTSTT-

pLDDT: mean 92.85, std 10.89, range [36.75, 98.81]

Foldseek 3Di:
DQPVVLVVVLVVLVCCLVVPLVVVLVVLVVVLVVLVVVLVVLVVVLVVLCVQQPCVVVVQGDKDWDDPDPPDIDIDTDRDSQWDWDDPDPPDTDIDGNVRSNVVSVVSSVVSVVVSVVSVVVSVVSVVVSVVSVVVSVVSVVVSVVVVVVVVVVVVVVVVVPPVD/DQPPVLVVVLVVLVCCCVPPLVVVLVVLVVVLVVLVVVLVVLVVVLVVLCVQQPCVVVVQGDKDWDDPDPPDIDIDTDRDSQWDWDDPDPPDTDIDGNVRSNVVSVVSSVVSVVVSVVSVVVSVVSVVVSVVSVVVSVVSVVVSVVVVVVVVVVVVVVVVVPPVD

Solvent-accessible surface area (backbone atoms only — not comparable to full-atom values): 17604 Å² total; per-residue (Å²): 120,83,56,65,68,58,54,51,50,43,50,52,51,51,48,44,39,64,67,43,49,49,47,50,40,50,51,41,48,53,51,38,51,53,42,50,51,52,40,51,50,50,53,51,37,54,51,48,50,55,61,62,49,30,51,88,84,26,71,70,26,46,78,46,71,43,80,70,47,96,53,30,28,33,60,26,34,29,58,65,62,61,48,38,33,33,60,73,57,94,92,36,71,46,81,29,44,58,68,55,47,50,51,52,51,51,54,50,43,51,51,42,50,53,50,40,51,52,40,51,51,51,42,51,51,48,52,52,51,48,50,52,51,51,51,52,42,50,54,53,51,50,53,54,50,55,52,44,52,52,53,53,51,53,53,52,52,59,63,62,61,61,69,80,110,121,84,56,65,68,59,54,50,50,44,50,52,51,51,49,43,41,62,67,45,50,49,46,51,41,50,52,42,50,52,51,38,52,52,43,49,51,52,40,51,51,50,53,50,37,54,51,48,51,54,60,63,49,30,49,87,84,24,71,70,27,46,78,48,72,43,81,69,47,96,52,30,28,32,61,26,36,27,58,63,65,61,49,36,33,33,60,74,56,94,90,35,71,46,82,29,46,58,68,54,46,50,51,53,51,51,52,50,42,50,52,44,51,53,51,40,51,54,39,52,52,51,43,51,52,49,52,51,49,47,52,52,51,52,51,52,43,51,52,53,51,50,51,54,52,53,52,48,52,53,53,52,51,52,55,54,50,59,63,64,60,63,69,81,110

Nearest PDB structures (foldseek):
  1fxk-assembly1_C-2  TM=8.756E-01  e=3.941E-06  Methanothermobacter thermautotrophicus
  6nr8-assembly1_5  TM=8.641E-01  e=3.703E-06  Homo sapiens
  6nrb-assembly1_5  TM=8.601E-01  e=9.441E-06  Homo sapiens
  6nrd-assembly1_5  TM=8.247E-01  e=1.996E-05  Homo sapiens
  6nrb-assembly1_3  TM=5.199E-01  e=1.212E-05  Homo sapiens